Protein AF-W4KQM9-F1 (afdb_monomer_lite)

Foldseek 3Di:
DDDDDDDDDDDDDDDPDDPPPPPPDDPVVVVDDDDPDDPDDDDDDDPDDPDPPPPPPDDDPDPPQFDDPPDPLADEDAPPQCDDVPSVVPPVGDALVVLVVRLRYAYQLVCQDPPDPPDRDADDPRNADDDPPALDPVVVCVVVDPPDDPPPPFDWRAARRGNDIAGHPCRRVVNQVCCCPPSVHDHDPPD

Structure (mmCIF, N/CA/C/O backbone):
data_AF-W4KQM9-F1
#
_entry.id   AF-W4KQM9-F1
#
loop_
_atom_site.group_PDB
_atom_site.id
_atom_site.type_symbol
_atom_site.label_atom_id
_atom_site.label_alt_id
_atom_site.label_comp_id
_atom_site.label_asym_id
_atom_site.label_entity_id
_atom_site.label_seq_id
_atom_site.pdbx_PDB_ins_code
_atom_site.Cartn_x
_atom_site.Cartn_y
_atom_site.Cartn_z
_atom_site.occupancy
_atom_site.B_iso_or_equiv
_atom_site.auth_seq_id
_atom_site.auth_comp_id
_atom_site.auth_asym_id
_atom_site.auth_atom_id
_atom_site.pdbx_PDB_model_num
ATOM 1 N N . MET A 1 1 ? 57.939 30.232 37.631 1.00 42.72 1 MET A N 1
ATOM 2 C CA . MET A 1 1 ? 57.712 28.802 37.341 1.00 42.72 1 MET A CA 1
ATOM 3 C C . MET A 1 1 ? 56.212 28.656 37.072 1.00 42.72 1 MET A C 1
ATOM 5 O O . MET A 1 1 ? 55.469 28.521 38.027 1.00 42.72 1 MET A O 1
ATOM 9 N N . SER A 1 2 ? 55.663 29.023 35.902 1.00 37.88 2 SER A N 1
ATOM 10 C CA . SER A 1 2 ? 55.853 28.431 34.550 1.00 37.88 2 SER A CA 1
ATOM 11 C C . SER A 1 2 ? 55.381 26.962 34.560 1.00 37.88 2 SER A C 1
ATOM 13 O O . SER A 1 2 ? 55.954 26.208 35.331 1.00 37.88 2 SER A O 1
ATOM 15 N N . GLU A 1 3 ? 54.395 26.427 33.829 1.00 39.53 3 GLU A N 1
ATOM 16 C CA . GLU A 1 3 ? 53.511 26.828 32.720 1.00 39.53 3 GLU A CA 1
ATOM 17 C C . GLU A 1 3 ? 52.296 25.861 32.690 1.00 39.53 3 GLU A C 1
ATOM 19 O O . GLU A 1 3 ? 52.436 24.681 33.011 1.00 39.53 3 GLU A O 1
ATOM 24 N N . LEU A 1 4 ? 51.129 26.331 32.234 1.00 43.00 4 LEU A N 1
ATOM 25 C CA . LEU A 1 4 ? 49.981 25.507 31.825 1.00 43.00 4 LEU A CA 1
ATOM 26 C C . LEU A 1 4 ? 50.102 25.196 30.323 1.00 43.00 4 LEU A C 1
ATOM 28 O O . LEU A 1 4 ? 50.035 26.104 29.498 1.00 43.00 4 LEU A O 1
ATOM 32 N N . LYS A 1 5 ? 50.253 23.919 29.952 1.00 41.69 5 LYS A N 1
ATOM 33 C CA . LYS A 1 5 ? 50.230 23.459 28.553 1.00 41.69 5 LYS A CA 1
ATOM 34 C C . LYS A 1 5 ? 48.810 23.055 28.155 1.00 41.69 5 LYS A C 1
ATOM 36 O O . LYS A 1 5 ? 48.353 21.977 28.519 1.00 41.69 5 LYS A O 1
ATOM 41 N N . SER A 1 6 ? 48.145 23.888 27.357 1.00 41.38 6 SER A N 1
ATOM 42 C CA . SER A 1 6 ? 46.973 23.494 26.566 1.00 41.38 6 SER A CA 1
ATOM 43 C C . SER A 1 6 ? 47.291 23.740 25.096 1.00 41.38 6 SER A C 1
ATOM 45 O O . SER A 1 6 ? 47.375 24.882 24.649 1.00 41.38 6 SER A O 1
ATOM 47 N N . ASN A 1 7 ? 47.556 22.661 24.361 1.00 37.94 7 ASN A N 1
ATOM 48 C CA . ASN A 1 7 ? 47.950 22.705 22.958 1.00 37.94 7 ASN A CA 1
ATOM 49 C C . ASN A 1 7 ? 46.738 22.327 22.094 1.00 37.94 7 ASN A C 1
ATOM 51 O O . ASN A 1 7 ? 46.453 21.149 21.889 1.00 37.94 7 ASN A O 1
ATOM 55 N N . SER A 1 8 ? 45.990 23.328 21.624 1.00 40.81 8 SER A N 1
ATOM 56 C CA . SER A 1 8 ? 44.900 23.140 20.656 1.00 40.81 8 SER A CA 1
ATOM 57 C C . SER A 1 8 ? 45.441 23.301 19.234 1.00 40.81 8 SER A C 1
ATOM 59 O O . SER A 1 8 ? 45.533 24.412 18.717 1.00 40.81 8 SER A O 1
ATOM 61 N N . HIS A 1 9 ? 45.799 22.189 18.591 1.00 40.78 9 HIS A N 1
ATOM 62 C CA . HIS A 1 9 ? 46.101 22.149 17.158 1.00 40.78 9 HIS A CA 1
ATOM 63 C C . HIS A 1 9 ? 44.799 22.022 16.351 1.00 40.78 9 HIS A C 1
ATOM 65 O O . HIS A 1 9 ? 44.236 20.937 16.237 1.00 40.78 9 HIS A O 1
ATOM 71 N N . TYR A 1 10 ? 44.344 23.117 15.742 1.00 50.12 10 TYR A N 1
ATOM 72 C CA . TYR A 1 10 ? 43.412 23.067 14.611 1.00 50.12 10 TYR A CA 1
ATOM 73 C C . TYR A 1 10 ? 44.213 23.047 13.300 1.00 50.12 10 TYR A C 1
ATOM 75 O O . TYR A 1 10 ? 44.937 24.011 13.038 1.00 50.12 10 TYR A O 1
ATOM 83 N N . PRO A 1 11 ? 44.092 22.022 12.436 1.00 43.97 11 PRO A N 1
ATOM 84 C CA . PRO A 1 11 ? 44.690 22.089 11.113 1.00 43.97 11 PRO A CA 1
ATOM 85 C C . PRO A 1 11 ? 43.770 22.802 10.107 1.00 43.97 11 PRO A C 1
ATOM 87 O O . PRO A 1 11 ? 42.691 22.337 9.753 1.00 43.97 11 PRO A O 1
ATOM 90 N N . SER A 1 12 ? 44.292 23.933 9.633 1.00 44.47 12 SER A N 1
ATOM 91 C CA . SER A 1 12 ? 44.330 24.407 8.243 1.00 44.47 12 SER A CA 1
ATOM 92 C C . SER A 1 12 ? 43.024 24.681 7.483 1.00 44.47 12 SER A C 1
ATOM 94 O O . SER A 1 12 ? 42.363 23.807 6.925 1.00 44.47 12 SER A O 1
ATOM 96 N N . LYS A 1 13 ? 42.779 25.986 7.308 1.00 50.62 13 LYS A N 1
ATOM 97 C CA . LYS A 1 13 ? 41.974 26.586 6.235 1.00 50.62 13 LYS A CA 1
ATOM 98 C C . LYS A 1 13 ? 42.380 25.986 4.878 1.00 50.62 13 LYS A C 1
ATOM 100 O O . LYS A 1 13 ? 43.544 26.076 4.487 1.00 50.62 13 LYS A O 1
ATOM 105 N N . ARG A 1 14 ? 41.422 25.404 4.144 1.00 53.53 14 ARG A N 1
ATOM 106 C CA . ARG A 1 14 ? 41.613 24.998 2.741 1.00 53.53 14 ARG A CA 1
ATOM 107 C C . ARG A 1 14 ? 41.948 26.228 1.906 1.00 53.53 14 ARG A C 1
ATOM 109 O O . ARG A 1 14 ? 41.119 27.118 1.734 1.00 53.53 14 ARG A O 1
ATOM 116 N N . ARG A 1 15 ? 43.168 26.249 1.381 1.00 55.44 15 ARG A N 1
ATOM 117 C CA . ARG A 1 15 ? 43.605 27.156 0.325 1.00 55.44 15 ARG A CA 1
ATOM 118 C C . ARG A 1 15 ? 42.832 26.777 -0.941 1.00 55.44 15 ARG A C 1
ATOM 120 O O . ARG A 1 15 ? 42.965 25.657 -1.424 1.00 55.44 15 ARG A O 1
ATOM 127 N N . VAL A 1 16 ? 41.984 27.675 -1.432 1.00 52.47 16 VAL A N 1
ATOM 128 C CA . VAL A 1 16 ? 41.350 27.530 -2.746 1.00 52.47 16 VAL A CA 1
ATOM 129 C C . VAL A 1 16 ? 42.450 27.768 -3.777 1.00 52.47 16 VAL A C 1
ATOM 131 O O . VAL A 1 16 ? 42.879 28.903 -3.969 1.00 52.47 16 VAL A O 1
ATOM 134 N N . SER A 1 17 ? 42.972 26.696 -4.373 1.00 51.50 17 SER A N 1
ATOM 135 C CA . SER A 1 17 ? 43.829 26.805 -5.554 1.00 51.50 17 SER A CA 1
ATOM 136 C C . SER A 1 17 ? 43.006 27.409 -6.687 1.00 51.50 17 SER A C 1
ATOM 138 O O . SER A 1 17 ? 41.896 26.948 -6.959 1.00 51.50 17 SER A O 1
ATOM 140 N N . SER A 1 18 ? 43.524 28.463 -7.321 1.00 58.25 18 SER A N 1
ATOM 141 C CA . SER A 1 18 ? 42.896 29.023 -8.513 1.00 58.25 18 SER A CA 1
ATOM 142 C C . SER A 1 18 ? 42.948 27.982 -9.646 1.00 58.25 18 SER A C 1
ATOM 144 O O . SER A 1 18 ? 43.912 27.221 -9.743 1.00 58.25 18 SER A O 1
ATOM 146 N N . PRO A 1 19 ? 41.923 27.913 -10.510 1.00 55.62 19 PRO A N 1
ATOM 147 C CA . PRO A 1 19 ? 41.819 26.898 -11.563 1.00 55.62 19 PRO A CA 1
ATOM 148 C C . PRO A 1 19 ? 42.804 27.097 -12.731 1.00 55.62 19 PRO A C 1
ATOM 150 O O . PRO A 1 19 ? 42.700 26.399 -13.733 1.00 55.62 19 PRO A O 1
ATOM 153 N N . ALA A 1 20 ? 43.743 28.042 -12.634 1.00 56.22 20 ALA A N 1
ATOM 154 C CA . ALA A 1 20 ? 44.626 28.413 -13.738 1.00 56.22 20 ALA A CA 1
ATOM 155 C C . ALA A 1 20 ? 45.800 27.439 -13.967 1.00 56.22 20 ALA A C 1
ATOM 157 O O . ALA A 1 20 ? 46.446 27.532 -15.003 1.00 56.22 20 ALA A O 1
ATOM 158 N N . ASP A 1 21 ? 46.062 26.507 -13.042 1.00 53.84 21 ASP A N 1
ATOM 159 C CA . ASP A 1 21 ? 47.303 25.707 -13.037 1.00 53.84 21 ASP A CA 1
ATOM 160 C C . ASP A 1 21 ? 47.119 24.206 -13.339 1.00 53.84 21 ASP A C 1
ATOM 162 O O . ASP A 1 21 ? 48.054 23.414 -13.244 1.00 53.84 21 ASP A O 1
ATOM 166 N N . LEU A 1 22 ? 45.914 23.776 -13.728 1.00 60.53 22 LEU A N 1
ATOM 167 C CA . LEU A 1 22 ? 45.667 22.399 -14.163 1.00 60.53 22 LEU A CA 1
ATOM 168 C C . LEU A 1 22 ? 45.559 22.352 -15.688 1.00 60.53 22 LEU A C 1
ATOM 170 O O . LEU A 1 22 ? 44.463 22.343 -16.242 1.00 60.53 22 LEU A O 1
ATOM 174 N N . GLN A 1 23 ? 46.707 22.251 -16.367 1.00 58.34 23 GLN A N 1
ATOM 175 C CA . GLN A 1 23 ? 46.794 22.111 -17.833 1.00 58.34 23 GLN A CA 1
ATOM 176 C C . GLN A 1 23 ? 46.102 20.852 -18.404 1.00 58.34 23 GLN A C 1
ATOM 178 O O . GLN A 1 23 ? 46.050 20.667 -19.615 1.00 58.34 23 GLN A O 1
ATOM 183 N N . PHE A 1 24 ? 45.536 19.998 -17.548 1.00 62.53 24 PHE A N 1
ATOM 184 C CA . PHE A 1 24 ? 44.746 18.827 -17.933 1.00 62.53 24 PHE A CA 1
ATOM 185 C C . PHE A 1 24 ? 43.253 19.114 -18.123 1.00 62.53 24 PHE A C 1
ATOM 187 O O . PHE A 1 24 ? 42.542 18.273 -18.670 1.00 62.53 24 PHE A O 1
ATOM 194 N N . PHE A 1 25 ? 42.754 20.269 -17.675 1.00 64.19 25 PHE A N 1
ATOM 195 C CA . PHE A 1 25 ? 41.344 20.619 -17.819 1.00 64.19 25 PHE A CA 1
ATOM 196 C C . PHE A 1 25 ? 41.162 21.623 -18.947 1.00 64.19 25 PHE A C 1
ATOM 198 O O . PHE A 1 25 ? 41.450 22.808 -18.801 1.00 64.19 25 PHE A O 1
ATOM 205 N N . THR A 1 26 ? 40.639 21.152 -20.077 1.00 70.12 26 THR A N 1
ATOM 206 C CA . THR A 1 26 ? 40.153 22.035 -21.136 1.00 70.12 26 THR A CA 1
ATOM 207 C C . THR A 1 26 ? 38.933 22.799 -20.604 1.00 70.12 26 THR A C 1
ATOM 209 O O . THR A 1 26 ? 37.943 22.160 -20.232 1.00 70.12 26 THR A O 1
ATOM 212 N N . PRO A 1 27 ? 38.959 24.143 -20.532 1.00 72.00 27 PRO A N 1
ATOM 213 C CA . PRO A 1 27 ? 37.804 24.913 -20.085 1.00 72.00 27 PRO A CA 1
ATOM 214 C C . PRO A 1 27 ? 36.589 24.619 -20.968 1.00 72.00 27 PRO A C 1
ATOM 216 O O . PRO A 1 27 ? 36.717 24.538 -22.190 1.00 72.00 27 PRO A O 1
ATOM 219 N N . ALA A 1 28 ? 35.399 24.506 -20.371 1.00 69.31 28 ALA A N 1
ATOM 220 C CA . ALA A 1 28 ? 34.163 24.188 -21.097 1.00 69.31 28 ALA A CA 1
ATOM 221 C C . ALA A 1 28 ? 33.867 25.168 -22.251 1.00 69.31 28 ALA A C 1
ATOM 223 O O . ALA A 1 28 ? 33.252 24.789 -23.240 1.00 69.31 28 ALA A O 1
ATOM 224 N N . ALA A 1 29 ? 34.373 26.404 -22.171 1.00 69.06 29 ALA A N 1
ATOM 225 C CA . ALA A 1 29 ? 34.291 27.389 -23.248 1.00 69.06 29 ALA A CA 1
ATOM 226 C C . ALA A 1 29 ? 34.979 26.947 -24.558 1.00 69.06 29 ALA A C 1
ATOM 228 O O . ALA A 1 29 ? 34.623 27.444 -25.619 1.00 69.06 29 ALA A O 1
ATOM 229 N N . VAL A 1 30 ? 35.945 26.022 -24.501 1.00 71.12 30 VAL A N 1
ATOM 230 C CA . VAL A 1 30 ? 36.686 25.523 -25.673 1.00 71.12 30 VAL A CA 1
ATOM 231 C C . VAL A 1 30 ? 36.029 24.271 -26.272 1.00 71.12 30 VAL A C 1
ATOM 233 O O . VAL A 1 30 ? 36.118 24.053 -27.477 1.00 71.12 30 VAL A O 1
ATOM 236 N N . SER A 1 31 ? 35.347 23.449 -25.464 1.00 73.38 31 SER A N 1
ATOM 237 C CA . SER A 1 31 ? 34.687 22.218 -25.938 1.00 73.38 31 SER A CA 1
ATOM 238 C C . SER A 1 31 ? 33.221 22.410 -26.332 1.00 73.38 31 SER A C 1
ATOM 240 O O . SER A 1 31 ? 32.650 21.562 -27.021 1.00 73.38 31 SER A O 1
ATOM 242 N N . PHE A 1 32 ? 32.592 23.508 -25.915 1.00 72.94 32 PHE A N 1
ATOM 243 C CA . PHE A 1 32 ? 31.180 23.743 -26.178 1.00 72.94 32 PHE A CA 1
ATOM 244 C C . PHE A 1 32 ? 30.973 24.377 -27.558 1.00 72.94 32 PHE A C 1
ATOM 246 O O . PHE A 1 32 ? 30.976 25.595 -27.715 1.00 72.94 32 PHE A O 1
ATOM 253 N N . GLN A 1 33 ? 30.775 23.527 -28.567 1.00 75.81 33 GLN A N 1
ATOM 254 C CA . GLN A 1 33 ? 30.359 23.916 -29.917 1.00 75.81 33 GLN A CA 1
ATOM 255 C C . GLN A 1 33 ? 28.879 23.550 -30.123 1.00 75.81 33 GLN A C 1
ATOM 257 O O . GLN A 1 33 ? 28.578 22.498 -30.698 1.00 75.81 33 GLN A O 1
ATOM 262 N N . PRO A 1 34 ? 27.920 24.350 -29.617 1.00 77.44 34 PRO A N 1
ATOM 263 C CA . PRO A 1 34 ? 26.514 24.068 -29.849 1.00 77.44 34 PRO A CA 1
ATOM 264 C C . PRO A 1 34 ? 26.222 24.189 -31.345 1.00 77.44 34 PRO A C 1
ATOM 266 O O . PRO A 1 34 ? 26.653 25.134 -32.008 1.00 77.44 34 PRO A O 1
ATOM 269 N N . ARG A 1 35 ? 25.478 23.219 -31.887 1.00 71.69 35 ARG A N 1
ATOM 270 C CA . ARG A 1 35 ? 25.001 23.304 -33.269 1.00 71.69 35 ARG A CA 1
ATOM 271 C C . ARG A 1 35 ? 24.195 24.597 -33.448 1.00 71.69 35 ARG A C 1
ATOM 273 O O . ARG A 1 35 ? 23.399 24.915 -32.561 1.00 71.69 35 ARG A O 1
ATOM 280 N N . PRO A 1 36 ? 24.350 25.303 -34.584 1.00 69.94 36 PRO A N 1
ATOM 281 C CA . PRO A 1 36 ? 23.501 26.436 -34.913 1.00 69.94 36 PRO A CA 1
ATOM 282 C C . PRO A 1 36 ? 22.038 26.019 -34.792 1.00 69.94 36 PRO A C 1
ATOM 284 O O . PRO A 1 36 ? 21.625 25.000 -35.355 1.00 69.94 36 PRO A O 1
ATOM 287 N N . TYR A 1 37 ? 21.273 26.785 -34.019 1.00 63.94 37 TYR A N 1
ATOM 288 C CA . TYR A 1 37 ? 19.836 26.602 -33.925 1.00 63.94 37 TYR A CA 1
ATOM 289 C C . TYR A 1 37 ? 19.244 26.800 -35.320 1.00 63.94 37 TYR A C 1
ATOM 291 O O . TYR A 1 37 ? 19.318 27.893 -35.878 1.00 63.94 37 TYR A O 1
ATOM 299 N N . ASN A 1 38 ? 18.704 25.726 -35.894 1.00 65.00 38 ASN A N 1
ATOM 300 C CA . ASN A 1 38 ? 18.017 25.771 -37.173 1.00 65.00 38 ASN A CA 1
ATOM 301 C C . ASN A 1 38 ? 16.508 25.795 -36.881 1.00 65.00 38 ASN A C 1
ATOM 303 O O . ASN A 1 38 ? 15.951 24.734 -36.568 1.00 65.00 38 ASN A O 1
ATOM 307 N N . PRO A 1 39 ? 15.839 26.966 -36.894 1.00 60.22 39 PRO A N 1
ATOM 308 C CA . PRO A 1 39 ? 14.390 27.004 -36.784 1.00 60.22 39 PRO A CA 1
ATOM 309 C C . PRO A 1 39 ? 13.835 26.289 -38.013 1.00 60.22 39 PRO A C 1
ATOM 311 O O . PRO A 1 39 ? 13.938 26.779 -39.134 1.00 60.22 39 PRO A O 1
ATOM 314 N N . SER A 1 40 ? 13.316 25.079 -37.807 1.00 54.38 40 SER A N 1
ATOM 315 C CA . SER A 1 40 ? 12.770 24.271 -38.891 1.00 54.38 40 SER A CA 1
ATOM 316 C C . SER A 1 40 ? 11.573 25.000 -39.484 1.00 54.38 40 SER A C 1
ATOM 318 O O . SER A 1 40 ? 10.503 25.064 -38.880 1.00 54.38 40 SER A O 1
ATOM 320 N N . GLY A 1 41 ? 11.800 25.574 -40.664 1.00 48.00 41 GLY A N 1
ATOM 321 C CA . GLY A 1 41 ? 10.763 26.058 -41.548 1.00 48.00 41 GLY A CA 1
ATOM 322 C C . GLY A 1 41 ? 9.823 24.918 -41.920 1.00 48.00 41 GLY A C 1
ATOM 323 O O . GLY A 1 41 ? 10.232 23.797 -42.220 1.00 48.00 41 GLY A O 1
ATOM 324 N N . THR A 1 42 ? 8.544 25.245 -41.871 1.00 55.25 42 THR A N 1
ATOM 325 C CA . THR A 1 42 ? 7.411 24.569 -42.489 1.00 55.25 42 THR A CA 1
ATOM 326 C C . THR A 1 42 ? 7.763 23.995 -43.866 1.00 55.25 42 THR A C 1
ATOM 328 O O . THR A 1 42 ? 8.067 24.760 -44.775 1.00 55.25 42 THR A O 1
ATOM 331 N N . THR A 1 43 ? 7.677 22.670 -44.047 1.00 51.31 43 THR A N 1
ATOM 332 C CA . THR A 1 43 ? 7.038 22.011 -45.210 1.00 51.31 43 THR A CA 1
ATOM 333 C C . THR A 1 43 ? 7.106 20.477 -45.155 1.00 51.31 43 THR A C 1
ATOM 335 O O . THR A 1 43 ? 8.088 19.887 -44.722 1.00 51.31 43 THR A O 1
ATOM 338 N N . ALA A 1 44 ? 6.041 19.886 -45.709 1.00 49.44 44 ALA A N 1
ATOM 339 C CA . ALA A 1 44 ? 5.884 18.534 -46.249 1.00 49.44 44 ALA A CA 1
ATOM 340 C C . ALA A 1 44 ? 5.602 17.366 -45.282 1.00 49.44 44 ALA A C 1
ATOM 342 O O . ALA A 1 44 ? 6.423 16.931 -44.480 1.00 49.44 44 ALA A O 1
ATOM 343 N N . LEU A 1 45 ? 4.396 16.814 -45.463 1.00 53.38 45 LEU A N 1
ATOM 344 C CA . LEU A 1 45 ? 3.923 15.550 -44.923 1.00 53.38 45 LEU A CA 1
ATOM 345 C C . LEU A 1 45 ? 4.910 14.416 -45.243 1.00 53.38 45 LEU A C 1
ATOM 347 O O . LEU A 1 45 ? 5.020 13.985 -46.387 1.00 53.38 45 LEU A O 1
ATOM 351 N N . GLN A 1 46 ? 5.549 13.865 -44.216 1.00 50.66 46 GLN A N 1
ATOM 352 C CA . GLN A 1 46 ? 5.981 12.472 -44.227 1.00 50.66 46 GLN A CA 1
ATOM 353 C C . GLN A 1 46 ? 5.208 11.748 -43.130 1.00 50.66 46 GLN A C 1
ATOM 355 O O . GLN A 1 46 ? 5.485 11.886 -41.937 1.00 50.66 46 GLN A O 1
ATOM 360 N N . SER A 1 47 ? 4.181 11.012 -43.549 1.00 51.72 47 SER A N 1
ATOM 361 C CA . SER A 1 47 ? 3.416 10.096 -42.713 1.00 51.72 47 SER A CA 1
ATOM 362 C C . SER A 1 47 ? 4.333 8.976 -42.226 1.00 51.72 47 SER A C 1
ATOM 364 O O . SER A 1 47 ? 4.531 7.959 -42.886 1.00 51.72 47 SER A O 1
ATOM 366 N N . LYS A 1 48 ? 4.910 9.165 -41.038 1.00 55.00 48 LYS A N 1
ATOM 367 C CA . LYS A 1 48 ? 5.500 8.071 -40.266 1.00 55.00 48 LYS A CA 1
ATOM 368 C C . LYS A 1 48 ? 4.396 7.027 -40.037 1.00 55.00 48 LYS A C 1
ATOM 370 O O . LYS A 1 48 ? 3.341 7.414 -39.526 1.00 55.00 48 LYS A O 1
ATOM 375 N N . PRO A 1 49 ? 4.581 5.745 -40.406 1.00 59.03 49 PRO A N 1
ATOM 376 C CA . PRO A 1 49 ? 3.597 4.730 -40.067 1.00 59.03 49 PRO A CA 1
ATOM 377 C C . PRO A 1 49 ? 3.454 4.689 -38.539 1.00 59.03 49 PRO A C 1
ATOM 379 O O . PRO A 1 49 ? 4.468 4.796 -37.834 1.00 59.03 49 PRO A O 1
ATOM 382 N N . PRO A 1 50 ? 2.222 4.595 -38.007 1.00 66.12 50 PRO A N 1
ATOM 383 C CA . PRO A 1 50 ? 2.031 4.448 -36.574 1.00 66.12 50 PRO A CA 1
ATOM 384 C C . PRO A 1 50 ? 2.794 3.205 -36.089 1.00 66.12 50 PRO A C 1
ATOM 386 O O . PRO A 1 50 ? 2.911 2.230 -36.841 1.00 66.12 50 PRO A O 1
ATOM 389 N N . PRO A 1 51 ? 3.333 3.214 -34.855 1.00 66.50 51 PRO A N 1
ATOM 390 C CA . PRO A 1 51 ? 3.875 1.996 -34.266 1.00 66.50 51 PRO A CA 1
ATOM 391 C C . PRO A 1 51 ? 2.805 0.895 -34.328 1.00 66.50 51 PRO A C 1
ATOM 393 O O . PRO A 1 51 ? 1.616 1.221 -34.229 1.00 66.50 51 PRO A O 1
ATOM 396 N N . PRO A 1 52 ? 3.188 -0.387 -34.492 1.00 56.06 52 PRO A N 1
ATOM 397 C CA . PRO A 1 52 ? 2.222 -1.475 -34.488 1.00 56.06 52 PRO A CA 1
ATOM 398 C C . PRO A 1 52 ? 1.374 -1.350 -33.225 1.00 56.06 52 PRO A C 1
ATOM 400 O O . PRO A 1 52 ? 1.903 -1.313 -32.110 1.00 56.06 52 PRO A O 1
ATOM 403 N N . ALA A 1 53 ? 0.063 -1.198 -33.426 1.00 52.50 53 ALA A N 1
ATOM 404 C CA . ALA A 1 53 ? -0.905 -1.169 -32.351 1.00 52.50 53 ALA A CA 1
ATOM 405 C C . ALA A 1 53 ? -0.652 -2.409 -31.496 1.00 52.50 53 ALA A C 1
ATOM 407 O O . ALA A 1 53 ? -0.777 -3.535 -31.980 1.00 52.50 53 ALA A O 1
ATOM 408 N N . ARG A 1 54 ? -0.223 -2.201 -30.246 1.00 55.41 54 ARG A N 1
ATOM 409 C CA . ARG A 1 54 ? -0.167 -3.280 -29.265 1.00 55.41 54 ARG A CA 1
ATOM 410 C C . ARG A 1 54 ? -1.550 -3.903 -29.254 1.00 55.41 54 ARG A C 1
ATOM 412 O O . ARG A 1 54 ? -2.531 -3.213 -28.988 1.00 55.41 54 ARG A O 1
ATOM 419 N N . ASN A 1 55 ? -1.582 -5.167 -29.653 1.00 46.84 55 ASN A N 1
ATOM 420 C CA . ASN A 1 55 ? -2.768 -5.986 -29.755 1.00 46.84 55 ASN A CA 1
ATOM 421 C C . ASN A 1 55 ? -3.568 -5.811 -28.462 1.00 46.84 55 ASN A C 1
ATOM 423 O O . ASN A 1 55 ? -3.090 -6.142 -27.376 1.00 46.84 55 ASN A O 1
ATOM 427 N N . ASN A 1 56 ? -4.720 -5.157 -28.581 1.00 51.00 56 ASN A N 1
ATOM 428 C CA . ASN A 1 56 ? -5.579 -4.814 -27.465 1.00 51.00 56 ASN A CA 1
ATOM 429 C C . ASN A 1 56 ? -6.346 -6.091 -27.121 1.00 51.00 56 ASN A C 1
ATOM 431 O O . ASN A 1 56 ? -7.458 -6.317 -27.599 1.00 51.00 56 ASN A O 1
ATOM 435 N N . SER A 1 57 ? -5.678 -6.983 -26.393 1.00 47.53 57 SER A N 1
ATOM 436 C CA . SER A 1 57 ? -6.237 -8.244 -25.934 1.00 47.53 57 SER A CA 1
ATOM 437 C C . SER A 1 57 ? -7.453 -7.952 -25.060 1.00 47.53 57 SER A C 1
ATOM 439 O O . SER A 1 57 ? -7.306 -7.564 -23.910 1.00 47.53 57 SER A O 1
ATOM 441 N N . LEU A 1 58 ? -8.633 -8.139 -25.651 1.00 48.72 58 LEU A N 1
ATOM 442 C CA . LEU A 1 58 ? -9.924 -8.388 -25.015 1.00 48.72 58 LEU A CA 1
ATOM 443 C C . LEU A 1 58 ? -10.371 -7.351 -23.971 1.00 48.72 58 LEU A C 1
ATOM 445 O O . LEU A 1 58 ? -9.928 -7.294 -22.829 1.00 48.72 58 LEU A O 1
ATOM 449 N N . ILE A 1 59 ? -11.348 -6.568 -24.421 1.00 46.50 59 ILE A N 1
ATOM 450 C CA . ILE A 1 59 ? -12.146 -5.564 -23.722 1.00 46.50 59 ILE A CA 1
ATOM 451 C C . ILE A 1 59 ? -12.877 -6.214 -22.534 1.00 46.50 59 ILE A C 1
ATOM 453 O O . ILE A 1 59 ? -14.065 -6.511 -22.594 1.00 46.50 59 ILE A O 1
ATOM 457 N N . HIS A 1 60 ? -12.168 -6.425 -21.434 1.00 51.25 60 HIS A N 1
ATOM 458 C CA . HIS A 1 60 ? -12.760 -6.313 -20.111 1.00 51.25 60 HIS A CA 1
ATOM 459 C C . HIS A 1 60 ? -12.365 -4.934 -19.580 1.00 51.25 60 HIS A C 1
ATOM 461 O O . HIS A 1 60 ? -11.179 -4.593 -19.640 1.00 51.25 60 HIS A O 1
ATOM 467 N N . PRO A 1 61 ? -13.314 -4.099 -19.111 1.00 55.66 61 PRO A N 1
ATOM 468 C CA . PRO A 1 61 ? -12.942 -2.882 -18.411 1.00 55.66 61 PRO A CA 1
ATOM 469 C C . PRO A 1 61 ? -12.058 -3.301 -17.237 1.00 55.66 61 PRO A C 1
ATOM 471 O O . PRO A 1 61 ? -12.506 -4.028 -16.352 1.00 55.66 61 PRO A O 1
ATOM 474 N N . LEU A 1 62 ? -10.780 -2.911 -17.282 1.00 61.38 62 LEU A N 1
ATOM 475 C CA . LEU A 1 62 ? -9.864 -3.154 -16.177 1.00 61.38 62 LEU A CA 1
ATOM 476 C C . LEU A 1 62 ? -10.541 -2.632 -14.907 1.00 61.38 62 LEU A C 1
ATOM 478 O O . LEU A 1 62 ? -11.039 -1.497 -14.930 1.00 61.38 62 LEU A O 1
ATOM 482 N N . PRO A 1 63 ? -10.601 -3.437 -13.831 1.00 65.56 63 PRO A N 1
ATOM 483 C CA . PRO A 1 63 ? -11.242 -3.005 -12.605 1.00 65.56 63 PRO A CA 1
ATOM 484 C C . PRO A 1 63 ? -10.620 -1.675 -12.160 1.00 65.56 63 PRO A C 1
ATOM 486 O O . PRO A 1 63 ? -9.406 -1.484 -12.329 1.00 65.56 63 PRO A O 1
ATOM 489 N N . PRO A 1 64 ? -11.426 -0.742 -11.623 1.00 77.62 64 PRO A N 1
ATOM 490 C CA . PRO A 1 64 ? -10.936 0.549 -11.166 1.00 77.62 64 PRO A CA 1
ATOM 491 C C . PRO A 1 64 ? -9.682 0.385 -10.306 1.00 77.62 64 PRO A C 1
ATOM 493 O O . PRO A 1 64 ? -9.609 -0.500 -9.454 1.00 77.62 64 PRO A O 1
ATOM 496 N N . MET A 1 65 ? -8.665 1.217 -10.545 1.00 86.25 65 MET A N 1
ATOM 497 C CA . MET A 1 65 ? -7.382 1.084 -9.843 1.00 86.25 65 MET A CA 1
ATOM 498 C C . MET A 1 65 ? -7.534 1.197 -8.326 1.00 86.25 65 MET A C 1
ATOM 500 O O . MET A 1 65 ? -6.783 0.553 -7.597 1.00 86.25 65 MET A O 1
ATOM 504 N N . ASP A 1 66 ? -8.502 1.990 -7.876 1.00 87.31 66 ASP A N 1
ATOM 505 C CA . ASP A 1 66 ? -8.858 2.148 -6.475 1.00 87.31 66 ASP A CA 1
ATOM 506 C C . ASP A 1 66 ? -10.072 1.251 -6.181 1.00 87.31 66 ASP A C 1
ATOM 508 O O . ASP A 1 66 ? -11.128 1.460 -6.785 1.00 87.31 66 ASP A O 1
ATOM 512 N N . PRO A 1 67 ? -9.929 0.228 -5.323 1.00 89.44 67 PRO A N 1
ATOM 513 C CA . PRO A 1 67 ? -11.025 -0.664 -4.984 1.00 89.44 67 PRO A CA 1
ATOM 514 C C . PRO A 1 67 ? -12.104 0.081 -4.201 1.00 89.44 67 PRO A C 1
ATOM 516 O O . PRO A 1 67 ? -11.809 0.897 -3.325 1.00 89.44 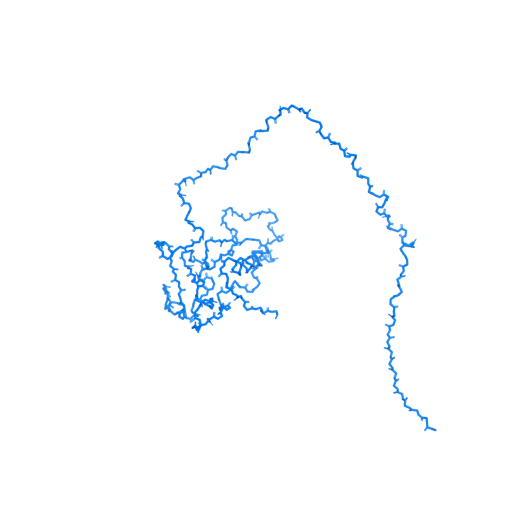67 PRO A O 1
ATOM 519 N N . SER A 1 68 ? -13.363 -0.213 -4.508 1.00 86.50 68 SER A N 1
ATOM 520 C CA . SER A 1 68 ? -14.506 0.249 -3.724 1.00 86.50 68 SER A CA 1
ATOM 521 C C . SER A 1 68 ? -14.952 -0.843 -2.751 1.00 86.50 68 SER A C 1
ATOM 523 O O . SER A 1 68 ? -14.921 -2.010 -3.128 1.00 86.50 68 SER A O 1
ATOM 525 N N . PRO A 1 69 ? -15.488 -0.514 -1.562 1.00 82.38 69 PRO A N 1
ATOM 526 C CA . PRO A 1 69 ? -16.169 -1.495 -0.707 1.00 82.38 69 PRO A CA 1
ATOM 527 C C . PRO A 1 69 ? -17.371 -2.185 -1.375 1.00 82.38 69 PRO A C 1
ATOM 529 O O . PRO A 1 69 ? -17.895 -3.162 -0.856 1.00 82.38 69 PRO A O 1
ATOM 532 N N . ARG A 1 70 ? -17.850 -1.649 -2.507 1.00 85.81 70 ARG A N 1
ATOM 533 C CA . ARG A 1 70 ? -18.899 -2.256 -3.337 1.00 85.81 70 ARG A CA 1
ATOM 534 C C . ARG A 1 70 ? -18.352 -3.209 -4.403 1.00 85.81 70 ARG A C 1
ATOM 536 O O . ARG A 1 70 ? -19.153 -3.836 -5.092 1.00 85.81 70 ARG A O 1
ATOM 543 N N . ASP A 1 71 ? -17.032 -3.284 -4.574 1.00 86.00 71 ASP A N 1
ATOM 544 C CA . ASP A 1 71 ? -16.410 -4.205 -5.519 1.00 86.00 71 ASP A CA 1
ATOM 545 C C . ASP A 1 71 ? -16.523 -5.632 -4.957 1.00 86.00 71 ASP A C 1
ATOM 547 O O . ASP A 1 71 ? -16.010 -5.889 -3.868 1.00 86.00 71 ASP A O 1
ATOM 551 N N . PRO A 1 72 ? -17.143 -6.580 -5.681 1.00 85.81 72 PRO A N 1
ATOM 552 C CA . PRO A 1 72 ? -17.279 -7.959 -5.206 1.00 85.81 72 PRO A CA 1
ATOM 553 C C . PRO A 1 72 ? -15.931 -8.693 -5.121 1.00 85.81 72 PRO A C 1
ATOM 555 O O . PRO A 1 72 ? -15.784 -9.611 -4.322 1.00 85.81 72 PRO A O 1
ATOM 558 N N . ASP A 1 73 ? -14.944 -8.256 -5.907 1.00 87.44 73 ASP A N 1
ATOM 559 C CA . ASP A 1 73 ? -13.608 -8.858 -5.997 1.00 87.44 73 ASP A CA 1
ATOM 560 C C . ASP A 1 73 ? -12.574 -8.160 -5.090 1.00 87.44 73 ASP A C 1
ATOM 562 O O . ASP A 1 73 ? -11.366 -8.296 -5.298 1.00 87.44 73 ASP A O 1
ATOM 566 N N . ALA A 1 74 ? -13.016 -7.318 -4.150 1.00 91.69 74 ALA A N 1
ATOM 567 C CA . ALA A 1 74 ? -12.138 -6.630 -3.208 1.00 91.69 74 ALA A CA 1
ATOM 568 C C . ALA A 1 74 ? -12.489 -7.012 -1.769 1.00 91.69 74 ALA A C 1
ATOM 570 O O . ALA A 1 74 ? -13.584 -6.738 -1.283 1.00 91.69 74 ALA A O 1
ATOM 571 N N . LEU A 1 75 ? -11.523 -7.595 -1.065 1.00 93.81 75 LEU A N 1
ATOM 572 C CA . LEU A 1 75 ? -11.631 -7.923 0.348 1.00 93.81 75 LEU A CA 1
ATOM 573 C C . LEU A 1 75 ? -10.873 -6.873 1.159 1.00 93.81 75 LEU A C 1
ATOM 575 O O . LEU A 1 75 ? -9.651 -6.768 1.060 1.00 93.81 75 LEU A O 1
ATOM 579 N N . PHE A 1 76 ? -11.595 -6.098 1.968 1.00 94.12 76 PHE A N 1
ATOM 580 C CA . PHE A 1 76 ? -10.998 -5.122 2.877 1.00 94.12 76 PHE A CA 1
ATOM 581 C C . PHE A 1 76 ? -10.713 -5.761 4.236 1.00 94.12 76 PHE A C 1
ATOM 583 O O . PHE A 1 76 ? -11.608 -6.306 4.879 1.00 94.12 76 PHE A O 1
ATOM 590 N N . ILE A 1 77 ? -9.450 -5.713 4.657 1.00 93.56 77 ILE A N 1
ATOM 591 C CA . ILE A 1 77 ? -8.981 -6.250 5.933 1.00 93.56 77 ILE A CA 1
ATOM 592 C C . ILE A 1 77 ? -8.738 -5.091 6.891 1.00 93.56 77 ILE A C 1
ATOM 594 O O . ILE A 1 77 ? -7.952 -4.185 6.599 1.00 93.56 77 ILE A O 1
ATOM 598 N N . HIS A 1 78 ? -9.365 -5.180 8.059 1.00 91.38 78 HIS A N 1
ATOM 599 C CA . HIS A 1 78 ? -9.323 -4.159 9.098 1.00 91.38 78 HIS A CA 1
ATOM 600 C C . HIS A 1 78 ? -8.530 -4.632 10.334 1.00 91.38 78 HIS A C 1
ATOM 602 O O . HIS A 1 78 ? -8.355 -5.840 10.556 1.00 91.38 78 HIS A O 1
ATOM 608 N N . PRO A 1 79 ? -8.028 -3.702 11.169 1.00 87.50 79 PRO A N 1
ATOM 609 C CA . PRO A 1 79 ? -7.513 -4.016 12.497 1.00 87.50 79 PRO A CA 1
ATOM 610 C C . PRO A 1 79 ? -8.513 -4.835 13.334 1.00 87.50 79 PRO A C 1
ATOM 612 O O . PRO A 1 79 ? -9.717 -4.620 13.212 1.00 87.50 79 PRO A O 1
ATOM 615 N N . PRO A 1 80 ? -8.045 -5.737 14.221 1.00 88.12 80 PRO A N 1
ATOM 616 C CA . PRO A 1 80 ? -6.667 -5.924 14.698 1.00 88.12 80 PRO A CA 1
ATOM 617 C C . PRO A 1 80 ? -5.798 -6.852 13.826 1.00 88.12 80 PRO A C 1
ATOM 619 O O . PRO A 1 80 ? -4.733 -7.280 14.270 1.00 88.12 80 PRO A O 1
ATOM 622 N N . PHE A 1 81 ? -6.216 -7.149 12.589 1.00 87.81 81 PHE A N 1
ATOM 623 C CA . PHE A 1 81 ? -5.516 -8.053 11.664 1.00 87.81 81 PHE A CA 1
ATOM 624 C C . PHE A 1 81 ? -5.391 -9.499 12.172 1.00 87.81 81 PHE A C 1
ATOM 626 O O . PHE A 1 81 ? -4.427 -10.195 11.852 1.00 87.81 81 PHE A O 1
ATOM 633 N N . THR A 1 82 ? -6.362 -9.947 12.969 1.00 84.56 82 THR A N 1
ATOM 634 C CA . THR A 1 82 ? -6.515 -11.346 13.409 1.00 84.56 82 THR A CA 1
ATOM 635 C C . THR A 1 82 ? -7.557 -12.102 12.591 1.00 84.56 82 THR A C 1
ATOM 637 O O . THR A 1 82 ? -7.580 -13.327 12.616 1.00 84.56 82 THR A O 1
ATOM 640 N N . GLU A 1 83 ? -8.411 -11.377 11.868 1.00 85.50 83 GLU A N 1
ATOM 641 C CA . GLU A 1 83 ? -9.504 -11.915 11.064 1.00 85.50 83 GLU A CA 1
ATOM 642 C C . GLU A 1 83 ? -9.232 -11.614 9.588 1.00 85.50 83 GLU A C 1
ATOM 644 O O . GLU A 1 83 ? -9.380 -10.489 9.116 1.00 85.50 83 GLU A O 1
ATOM 649 N N . PHE A 1 84 ? -8.757 -12.626 8.871 1.00 89.81 84 PHE A N 1
ATOM 650 C CA . PHE A 1 84 ? -8.555 -12.630 7.424 1.00 89.81 84 PHE A CA 1
A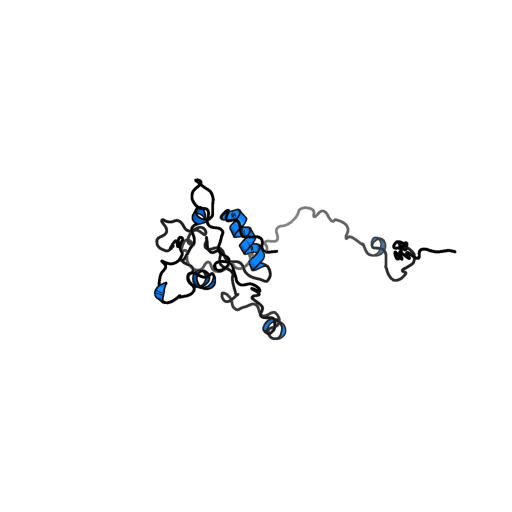TOM 651 C C . PHE A 1 84 ? -8.615 -14.087 6.932 1.00 89.81 84 PHE A C 1
ATOM 653 O O . PHE A 1 84 ? -8.514 -15.004 7.762 1.00 89.81 84 PHE A O 1
ATOM 660 N N . PRO A 1 85 ? -8.812 -14.346 5.626 1.00 90.38 85 PRO A N 1
ATOM 661 C CA . PRO A 1 85 ? -8.871 -15.718 5.131 1.00 90.38 85 PRO A CA 1
ATOM 662 C C . PRO A 1 85 ? -7.598 -16.483 5.511 1.00 90.38 85 PRO A C 1
ATOM 664 O O . PRO A 1 85 ? -6.493 -15.954 5.420 1.00 90.38 85 PRO A O 1
ATOM 667 N N . ASP A 1 86 ? -7.766 -17.704 6.014 1.00 89.12 86 ASP A N 1
ATOM 668 C CA . ASP A 1 86 ? -6.674 -18.560 6.493 1.00 89.12 86 ASP A CA 1
ATOM 669 C C . ASP A 1 86 ? -5.817 -17.976 7.634 1.00 89.12 86 ASP A C 1
ATOM 671 O O . ASP A 1 86 ? -4.700 -18.436 7.869 1.00 89.12 86 ASP A O 1
ATOM 675 N N . ALA A 1 87 ? -6.339 -17.027 8.425 1.00 89.00 87 ALA A N 1
ATOM 676 C CA . ALA A 1 87 ? -5.605 -16.440 9.557 1.00 89.00 87 ALA A CA 1
ATOM 677 C C . ALA A 1 87 ? -5.031 -17.481 10.540 1.00 89.00 87 ALA A C 1
ATOM 679 O O . ALA A 1 87 ? -3.929 -17.310 11.058 1.00 89.00 87 ALA A O 1
ATOM 680 N N . HIS A 1 88 ? -5.730 -18.602 10.743 1.00 89.56 88 HIS A N 1
ATOM 681 C CA . HIS A 1 88 ? -5.280 -19.717 11.584 1.00 89.56 88 HIS A CA 1
ATOM 682 C C . HIS A 1 88 ? -3.981 -20.388 11.091 1.00 89.56 88 HIS A C 1
ATOM 684 O O . HIS A 1 88 ? -3.238 -20.943 11.900 1.00 89.56 88 HIS A O 1
ATOM 690 N N . MET A 1 89 ? -3.677 -20.308 9.792 1.00 89.56 89 MET A N 1
ATOM 691 C CA . MET A 1 89 ? -2.441 -20.830 9.191 1.00 89.56 89 MET A CA 1
ATOM 692 C C . MET A 1 89 ? -1.265 -19.853 9.326 1.00 89.56 89 MET A C 1
ATOM 694 O O . MET A 1 89 ? -0.111 -20.218 9.092 1.00 89.56 89 MET A O 1
ATOM 698 N N . HIS A 1 90 ? -1.534 -18.608 9.722 1.00 86.69 90 HIS A N 1
ATOM 699 C CA . HIS A 1 90 ? -0.567 -17.519 9.757 1.00 86.69 90 HIS A CA 1
ATOM 700 C C . HIS A 1 90 ? -0.369 -17.007 11.186 1.00 86.69 90 HIS A C 1
ATOM 702 O O . HIS A 1 90 ? -0.845 -15.941 11.565 1.00 86.69 90 HIS A O 1
ATOM 708 N N . THR A 1 91 ? 0.417 -17.740 11.978 1.00 83.94 91 THR A N 1
ATOM 709 C CA . THR A 1 91 ? 0.708 -17.412 13.391 1.00 83.94 91 THR A CA 1
ATOM 710 C C . THR A 1 91 ? 1.405 -16.061 13.601 1.00 83.94 91 THR A C 1
ATOM 712 O O . THR A 1 91 ? 1.355 -15.510 14.696 1.00 83.94 91 THR A O 1
ATOM 715 N N . GLN A 1 92 ? 2.043 -15.512 12.562 1.00 84.19 92 GLN A N 1
ATOM 716 C CA . GLN A 1 92 ? 2.665 -14.180 12.576 1.00 84.19 92 GLN A CA 1
ATOM 717 C C . GLN A 1 92 ? 1.668 -13.043 12.287 1.00 84.19 92 GLN A C 1
ATOM 719 O O . GLN A 1 92 ? 2.046 -11.875 12.360 1.00 84.19 92 GLN A O 1
ATOM 724 N N . GLY A 1 93 ? 0.414 -13.370 11.958 1.00 88.81 93 GLY A N 1
ATOM 725 C CA . GLY A 1 93 ? -0.610 -12.419 11.541 1.00 88.81 93 GLY A CA 1
ATOM 726 C C . GLY A 1 93 ? -0.458 -11.958 10.090 1.00 88.81 93 GLY A C 1
ATOM 727 O O . GLY A 1 93 ? 0.260 -12.555 9.280 1.00 88.81 93 GLY A O 1
ATOM 728 N N . LEU A 1 94 ? -1.163 -10.879 9.753 1.00 92.31 94 LEU A N 1
ATOM 729 C CA . LEU A 1 94 ? -1.135 -10.294 8.416 1.00 92.31 94 LEU A CA 1
ATOM 730 C C . LEU A 1 94 ? 0.228 -9.646 8.126 1.00 92.31 94 LEU A C 1
ATOM 732 O O . LEU A 1 94 ? 0.700 -8.775 8.860 1.00 92.31 94 LEU A O 1
ATOM 736 N N . THR A 1 95 ? 0.843 -10.029 7.006 1.00 92.56 95 THR A N 1
ATOM 737 C CA . THR A 1 95 ? 2.126 -9.481 6.542 1.00 92.56 95 THR A CA 1
ATOM 738 C C . THR A 1 95 ? 2.002 -8.896 5.141 1.00 92.56 95 THR A C 1
ATOM 740 O O . THR A 1 95 ? 1.110 -9.259 4.371 1.00 92.56 95 THR A O 1
ATOM 743 N N . TYR A 1 96 ? 2.941 -8.023 4.763 1.00 92.50 96 TYR A N 1
ATOM 744 C CA . TYR A 1 96 ? 2.991 -7.479 3.404 1.00 92.50 96 TYR A CA 1
ATOM 745 C C . TYR A 1 96 ? 3.060 -8.574 2.330 1.00 92.50 96 TYR A C 1
ATOM 747 O O . TYR A 1 96 ? 2.445 -8.434 1.281 1.00 92.50 96 TYR A O 1
ATOM 755 N N . ALA A 1 97 ? 3.795 -9.664 2.579 1.00 90.25 97 ALA A N 1
ATOM 756 C CA . ALA A 1 97 ? 3.936 -10.753 1.614 1.00 90.25 97 ALA A CA 1
ATOM 757 C C . ALA A 1 97 ? 2.590 -11.430 1.312 1.00 90.25 97 ALA A C 1
ATOM 759 O O . ALA A 1 97 ? 2.309 -11.715 0.152 1.00 90.25 97 ALA A O 1
ATOM 760 N N . LEU A 1 98 ? 1.738 -11.605 2.328 1.00 91.88 98 LEU A N 1
ATOM 761 C CA . LEU A 1 98 ? 0.388 -12.147 2.153 1.00 91.88 98 LEU A CA 1
ATOM 762 C C . LEU A 1 98 ? -0.505 -11.195 1.355 1.00 91.88 98 LEU A C 1
ATOM 764 O O . LEU A 1 98 ? -1.161 -11.623 0.412 1.00 91.88 98 LEU A O 1
ATOM 768 N N . LEU A 1 99 ? -0.470 -9.895 1.664 1.00 92.62 99 LEU A N 1
ATOM 769 C CA . LEU A 1 99 ? -1.197 -8.882 0.886 1.00 92.62 99 LEU A CA 1
ATOM 770 C C . LEU A 1 99 ? -0.674 -8.755 -0.552 1.00 92.62 99 LEU A C 1
ATOM 772 O O . LEU A 1 99 ? -1.411 -8.374 -1.455 1.00 92.62 99 LEU A O 1
ATOM 776 N N . ALA A 1 100 ? 0.610 -9.010 -0.790 1.00 90.50 100 ALA A N 1
ATOM 777 C CA . ALA A 1 100 ? 1.178 -8.982 -2.132 1.00 90.50 100 ALA A CA 1
ATOM 778 C C . ALA A 1 100 ? 0.797 -10.230 -2.944 1.00 90.50 100 ALA A C 1
ATOM 780 O O . ALA A 1 100 ? 0.603 -10.109 -4.152 1.00 90.50 100 ALA A O 1
ATOM 781 N N . ALA A 1 101 ? 0.681 -11.391 -2.291 1.00 89.44 101 ALA A N 1
ATOM 782 C CA . ALA A 1 101 ? 0.262 -12.647 -2.911 1.00 89.44 101 ALA A CA 1
ATOM 783 C C . ALA A 1 101 ? -1.242 -12.675 -3.236 1.00 89.44 101 ALA A C 1
ATOM 785 O O . ALA A 1 101 ? -1.625 -13.228 -4.262 1.00 89.44 101 ALA A O 1
ATOM 786 N N . ASN A 1 102 ? -2.072 -12.035 -2.408 1.00 92.19 102 ASN A N 1
ATOM 787 C CA . ASN A 1 102 ? -3.520 -11.939 -2.602 1.00 92.19 102 ASN A CA 1
ATOM 788 C C . ASN A 1 102 ? -3.887 -10.550 -3.145 1.00 92.19 102 ASN A C 1
ATOM 790 O O . ASN A 1 102 ? -4.023 -9.571 -2.406 1.00 92.19 102 ASN A O 1
ATOM 794 N N . SER A 1 103 ? -3.969 -10.429 -4.472 1.00 90.12 103 SER A N 1
ATOM 795 C CA . SER A 1 103 ? -4.132 -9.133 -5.153 1.00 90.12 103 SER A CA 1
ATOM 796 C C . SER A 1 103 ? -5.491 -8.456 -4.937 1.00 90.12 103 SER A C 1
ATOM 798 O O . SER A 1 103 ? -5.629 -7.255 -5.195 1.00 90.12 103 SER A O 1
ATOM 800 N N . ASP A 1 104 ? -6.458 -9.229 -4.468 1.00 93.00 104 ASP A N 1
ATOM 801 C CA . ASP A 1 104 ? -7.822 -8.884 -4.081 1.00 93.00 104 ASP A CA 1
ATOM 802 C C . ASP A 1 104 ? -7.925 -8.403 -2.624 1.00 93.00 104 ASP A C 1
ATOM 804 O O . ASP A 1 104 ? -8.953 -7.850 -2.243 1.00 93.00 104 ASP A O 1
ATOM 808 N N . TRP A 1 105 ? -6.868 -8.546 -1.813 1.00 94.56 105 TRP A N 1
ATOM 809 C CA . TRP A 1 105 ? -6.871 -8.098 -0.417 1.00 94.56 105 TRP A CA 1
ATOM 810 C C . TRP A 1 105 ? -6.331 -6.679 -0.283 1.00 94.56 105 TRP A C 1
ATOM 812 O O . TRP A 1 105 ? -5.196 -6.371 -0.682 1.00 94.56 105 TRP A O 1
ATOM 822 N N . PHE A 1 106 ? -7.126 -5.810 0.320 1.00 95.25 106 PHE A N 1
ATOM 823 C CA . PHE A 1 106 ? -6.819 -4.402 0.510 1.00 95.25 106 PHE A CA 1
ATOM 824 C C . PHE A 1 106 ? -6.962 -4.010 1.975 1.00 95.25 106 PHE A C 1
ATOM 826 O O . PHE A 1 106 ? -7.717 -4.606 2.733 1.00 95.25 106 PHE A O 1
ATOM 833 N N . LEU A 1 107 ? -6.217 -2.991 2.374 1.00 94.38 107 LEU A N 1
ATOM 834 C CA . LEU A 1 107 ? -6.399 -2.302 3.643 1.00 94.38 107 LEU A CA 1
ATOM 835 C C . LEU A 1 107 ? -7.283 -1.076 3.415 1.00 94.38 107 LEU A C 1
ATOM 837 O O . LEU A 1 107 ? -7.225 -0.471 2.339 1.00 94.38 107 LEU A O 1
ATOM 841 N N . ASP A 1 108 ? -8.048 -0.673 4.424 1.00 92.00 108 ASP A N 1
ATOM 842 C CA . ASP A 1 108 ? -8.784 0.589 4.379 1.00 92.00 108 ASP A CA 1
ATOM 843 C C . ASP A 1 108 ? -7.876 1.745 4.842 1.00 92.00 108 ASP A C 1
ATOM 845 O O . ASP A 1 108 ? -7.339 1.709 5.953 1.00 92.00 108 ASP A O 1
ATOM 849 N N . PRO A 1 109 ? -7.658 2.793 4.020 1.00 91.38 109 PRO A N 1
ATOM 850 C CA . PRO A 1 109 ? -6.914 3.974 4.447 1.00 91.38 109 PRO A CA 1
ATOM 851 C C . PRO A 1 109 ? -7.493 4.644 5.698 1.00 91.38 109 PRO A C 1
ATOM 853 O O . PRO A 1 109 ? -6.731 5.210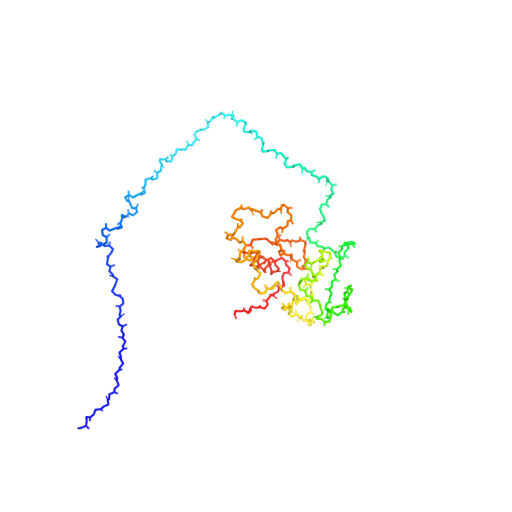 6.483 1.00 91.38 109 PRO A O 1
ATOM 856 N N . ASN A 1 110 ? -8.814 4.580 5.898 1.00 89.62 110 ASN A N 1
ATOM 857 C CA . ASN A 1 110 ? -9.490 5.227 7.021 1.00 89.62 110 ASN A CA 1
ATOM 858 C C . ASN A 1 110 ? -9.053 4.662 8.379 1.00 89.62 110 ASN A C 1
ATOM 860 O O . ASN A 1 110 ? -9.061 5.404 9.357 1.00 89.62 110 ASN A O 1
ATOM 864 N N . ASP A 1 111 ? -8.577 3.415 8.431 1.00 89.06 111 ASP A N 1
ATOM 865 C CA . ASP A 1 111 ? -8.058 2.793 9.658 1.00 89.06 111 ASP A CA 1
ATOM 866 C C . ASP A 1 111 ? -6.770 3.470 10.170 1.00 89.06 111 ASP A C 1
ATOM 868 O O . ASP A 1 111 ? -6.388 3.327 11.335 1.00 89.06 111 ASP A O 1
ATOM 872 N N . PHE A 1 112 ? -6.089 4.227 9.302 1.00 88.75 112 PHE A N 1
ATOM 873 C CA . PHE A 1 112 ? -4.812 4.885 9.592 1.00 88.75 112 PHE A CA 1
ATOM 874 C C . PHE A 1 112 ? -4.894 6.417 9.547 1.00 88.75 112 PHE A C 1
ATOM 876 O O . PHE A 1 112 ? -3.896 7.096 9.810 1.00 88.75 112 PHE A O 1
ATOM 883 N N . ILE A 1 113 ? -6.053 6.978 9.188 1.00 86.06 113 ILE A N 1
ATOM 884 C CA . ILE A 1 113 ? -6.268 8.423 9.082 1.00 86.06 113 ILE A CA 1
ATOM 885 C C . ILE A 1 113 ? -7.122 8.888 10.259 1.00 86.06 113 ILE A C 1
ATOM 887 O O . ILE A 1 113 ? -8.132 8.297 10.619 1.00 86.06 113 ILE A O 1
ATOM 891 N N . ALA A 1 114 ? -6.718 10.004 10.855 1.00 67.56 114 ALA A N 1
ATOM 892 C CA . ALA A 1 114 ? -7.417 10.665 11.946 1.00 67.56 114 ALA A CA 1
ATOM 893 C C . ALA A 1 114 ? -8.685 11.383 11.470 1.00 67.56 114 ALA A C 1
ATOM 895 O O . ALA A 1 114 ? -8.723 12.612 11.471 1.00 67.56 114 ALA A O 1
ATOM 896 N N . THR A 1 115 ? -9.712 10.664 11.027 1.00 63.34 115 THR A N 1
ATOM 897 C CA . THR A 1 115 ? -10.906 11.338 10.498 1.00 63.34 115 THR A CA 1
ATOM 898 C C . THR A 1 115 ? -11.793 11.868 11.629 1.00 63.34 115 THR A C 1
ATOM 900 O O . THR A 1 115 ? -12.267 12.991 11.527 1.00 63.34 115 THR A O 1
ATOM 903 N N . ASN A 1 116 ? -11.950 11.125 12.741 1.00 58.41 116 ASN A N 1
ATOM 904 C CA . ASN A 1 116 ? -12.942 11.436 13.789 1.00 58.41 116 ASN A CA 1
ATOM 905 C C . ASN A 1 116 ? -12.463 11.216 15.248 1.00 58.41 116 ASN A C 1
ATOM 907 O O . ASN A 1 116 ? -13.262 10.902 16.128 1.00 58.41 116 ASN A O 1
ATOM 911 N N . GLY A 1 117 ? -11.164 11.357 15.535 1.00 54.66 117 GLY A N 1
ATOM 912 C CA . GLY A 1 117 ? -10.654 11.405 16.920 1.00 54.66 117 GLY A CA 1
ATOM 913 C C . GLY A 1 117 ? -10.682 10.092 17.720 1.00 54.66 117 GLY A C 1
ATOM 914 O O . GLY A 1 117 ? -10.414 10.110 18.918 1.00 54.66 117 GLY A O 1
ATOM 915 N N . THR A 1 118 ? -10.957 8.951 17.087 1.00 59.09 118 THR A N 1
ATOM 916 C CA . THR A 1 118 ? -10.911 7.626 17.721 1.00 59.09 118 THR A CA 1
ATOM 917 C C . THR A 1 118 ? -9.746 6.811 17.155 1.00 59.09 118 THR A C 1
ATOM 919 O O . THR A 1 118 ? -9.656 6.594 15.955 1.00 59.09 118 THR A O 1
ATOM 922 N N . ASN A 1 119 ? -8.815 6.438 18.042 1.00 59.72 119 ASN A N 1
ATOM 923 C CA . ASN A 1 119 ? -7.732 5.454 17.882 1.00 59.72 119 ASN A CA 1
ATOM 924 C C . ASN A 1 119 ? -7.098 5.335 16.483 1.00 59.72 119 ASN A C 1
ATOM 926 O O . ASN A 1 119 ? -7.288 4.348 15.780 1.00 59.72 119 ASN A O 1
ATOM 930 N N . ILE A 1 120 ? -6.263 6.310 16.121 1.00 74.31 120 ILE A N 1
ATOM 931 C CA . ILE A 1 120 ? -5.419 6.230 14.923 1.00 74.31 120 ILE A CA 1
ATOM 932 C C . ILE A 1 120 ? -4.361 5.150 15.152 1.00 74.31 120 ILE A C 1
ATOM 934 O O . ILE A 1 120 ? -3.454 5.333 15.971 1.00 74.31 120 ILE A O 1
ATOM 938 N N . MET A 1 121 ? -4.448 4.039 14.422 1.00 83.12 121 MET A N 1
ATOM 939 C CA . MET A 1 121 ? -3.375 3.054 14.427 1.00 83.12 121 MET A CA 1
ATOM 940 C C . MET A 1 121 ? -2.258 3.524 13.481 1.00 83.12 121 MET A C 1
ATOM 942 O O . MET A 1 121 ? -2.527 3.849 12.325 1.00 83.12 121 MET A O 1
ATOM 946 N N . PRO A 1 122 ? -0.986 3.565 13.914 1.00 87.44 122 PRO A N 1
ATOM 947 C CA . PRO A 1 122 ? 0.113 3.812 12.990 1.00 87.44 122 PRO A CA 1
ATOM 948 C C . PRO A 1 122 ? 0.248 2.643 12.009 1.00 87.44 122 PRO A C 1
ATOM 950 O O . PRO A 1 122 ? 0.101 1.488 12.407 1.00 87.44 122 PRO A O 1
ATOM 953 N N . TYR A 1 123 ? 0.597 2.926 10.750 1.00 89.69 123 TYR A N 1
ATOM 954 C CA . TYR A 1 123 ? 0.795 1.879 9.744 1.00 89.69 123 TYR A CA 1
ATOM 955 C C . TYR A 1 123 ? 1.854 0.852 10.209 1.00 89.69 123 TYR A C 1
ATOM 957 O O . TYR A 1 123 ? 3.019 1.230 10.400 1.00 89.69 123 TYR A O 1
ATOM 965 N N . PRO A 1 124 ? 1.492 -0.432 10.416 1.00 89.81 124 PRO A N 1
ATOM 966 C CA . PRO A 1 124 ? 2.398 -1.427 10.974 1.00 89.81 124 PRO A CA 1
ATOM 967 C C . PRO A 1 124 ? 3.571 -1.741 10.046 1.00 89.81 124 PRO A C 1
ATOM 969 O O . PRO A 1 124 ? 3.398 -2.001 8.856 1.00 89.81 124 PRO A O 1
ATOM 972 N N . SER A 1 125 ? 4.777 -1.850 10.606 1.00 89.31 125 SER A N 1
ATOM 973 C CA . SER A 1 125 ? 5.981 -2.152 9.818 1.00 89.31 125 SER A CA 1
ATOM 974 C C . SER A 1 125 ? 5.970 -3.541 9.170 1.00 89.31 125 SER A C 1
ATOM 976 O O . SER A 1 125 ? 6.703 -3.765 8.214 1.00 89.31 125 SER A O 1
ATOM 978 N N . GLN A 1 126 ? 5.163 -4.478 9.681 1.00 89.62 126 GLN A N 1
ATOM 979 C CA . GLN A 1 126 ? 4.972 -5.807 9.080 1.00 89.62 126 GLN A CA 1
ATOM 980 C C . GLN A 1 126 ? 4.183 -5.764 7.762 1.00 89.62 126 GLN A C 1
ATOM 982 O O . GLN A 1 126 ? 4.312 -6.664 6.932 1.00 89.62 126 GLN A O 1
ATOM 987 N N . LEU A 1 127 ? 3.400 -4.698 7.558 1.00 91.44 127 LEU A N 1
ATOM 988 C CA . LEU A 1 127 ? 2.655 -4.420 6.330 1.00 91.44 127 LEU A CA 1
ATOM 989 C C . LEU A 1 127 ? 3.454 -3.518 5.375 1.00 91.44 127 LEU A C 1
ATOM 991 O O . LEU A 1 127 ? 2.959 -3.140 4.313 1.00 91.44 127 LEU A O 1
ATOM 995 N N . GLU A 1 128 ? 4.693 -3.155 5.723 1.00 91.38 128 GLU A N 1
ATOM 996 C CA . GLU A 1 128 ? 5.613 -2.500 4.797 1.00 91.38 128 GLU A CA 1
ATOM 997 C C . GLU A 1 128 ? 6.383 -3.532 3.956 1.00 91.38 128 GLU A C 1
ATOM 999 O O . GLU A 1 128 ? 6.759 -4.594 4.458 1.00 91.38 128 GLU A O 1
ATOM 1004 N N . PRO A 1 129 ? 6.730 -3.196 2.700 1.00 89.00 129 PRO A N 1
ATOM 1005 C CA . PRO A 1 129 ? 7.642 -3.996 1.902 1.00 89.00 129 PRO A CA 1
ATOM 1006 C C . PRO A 1 129 ? 8.955 -4.305 2.643 1.00 89.00 129 PRO A C 1
ATOM 1008 O O . PRO A 1 129 ? 9.531 -3.391 3.263 1.00 89.00 129 PRO A O 1
ATOM 1011 N N . PRO A 1 130 ? 9.506 -5.529 2.509 1.00 83.69 130 PRO A N 1
ATOM 1012 C CA . PRO A 1 130 ? 10.724 -5.957 3.194 1.00 83.69 130 PRO A CA 1
ATOM 1013 C C . PRO A 1 130 ? 11.885 -4.952 3.106 1.00 83.69 130 PRO A C 1
ATOM 1015 O O . PRO A 1 130 ? 12.070 -4.228 2.112 1.00 83.69 130 PRO A O 1
ATOM 1018 N N . ARG A 1 131 ? 12.696 -4.862 4.171 1.00 71.81 131 ARG A N 1
ATOM 1019 C CA . ARG A 1 131 ? 13.963 -4.108 4.124 1.00 71.81 131 ARG A CA 1
ATOM 1020 C C . ARG A 1 131 ? 14.893 -4.798 3.127 1.00 71.81 131 ARG A C 1
ATOM 1022 O O . ARG A 1 131 ? 15.038 -6.009 3.162 1.00 71.81 131 ARG A O 1
ATOM 1029 N N . GLY A 1 132 ? 15.493 -4.020 2.229 1.00 68.69 132 GLY A N 1
ATOM 1030 C CA . GLY A 1 132 ? 16.337 -4.570 1.168 1.00 68.69 132 GLY A CA 1
ATOM 1031 C C . GLY A 1 132 ? 15.573 -5.154 -0.020 1.00 68.69 132 GLY A C 1
ATOM 1032 O O . GLY A 1 132 ? 16.174 -5.916 -0.768 1.00 68.69 132 GLY A O 1
ATOM 1033 N N . TRP A 1 133 ? 14.291 -4.800 -0.223 1.00 67.06 133 TRP A N 1
ATOM 1034 C CA . TRP A 1 133 ? 13.598 -5.096 -1.482 1.00 67.06 133 TRP A CA 1
ATOM 1035 C C . TRP A 1 133 ? 14.428 -4.585 -2.666 1.00 67.06 133 TRP A C 1
ATOM 1037 O O . TRP A 1 133 ? 14.492 -3.384 -2.930 1.00 67.06 133 TRP A O 1
ATOM 1047 N N . CYS A 1 134 ? 15.082 -5.520 -3.342 1.00 63.66 134 CYS A N 1
ATOM 1048 C CA . CYS A 1 134 ? 15.860 -5.312 -4.544 1.00 63.66 134 CYS A CA 1
ATOM 1049 C C . CYS A 1 134 ? 15.499 -6.473 -5.476 1.00 63.66 134 CYS A C 1
ATOM 1051 O O . CYS A 1 134 ? 15.942 -7.595 -5.223 1.00 63.66 134 CYS A O 1
ATOM 1053 N N . PRO A 1 135 ? 14.675 -6.231 -6.514 1.00 57.59 135 PRO A N 1
ATOM 1054 C CA . PRO A 1 135 ? 14.295 -7.244 -7.504 1.00 57.59 135 PRO A CA 1
ATOM 1055 C C . PRO A 1 135 ? 15.514 -7.964 -8.087 1.00 57.59 135 PRO A C 1
ATOM 1057 O O . PRO A 1 135 ? 15.503 -9.165 -8.320 1.00 57.59 135 PRO A O 1
ATOM 1060 N N . ALA A 1 136 ? 16.604 -7.216 -8.253 1.00 54.66 136 ALA A N 1
ATOM 1061 C CA . ALA A 1 136 ? 17.906 -7.747 -8.591 1.00 54.66 136 ALA A CA 1
ATOM 1062 C C . ALA A 1 136 ? 18.583 -8.287 -7.325 1.00 54.66 136 ALA A C 1
ATOM 1064 O O . ALA A 1 136 ? 19.288 -7.550 -6.626 1.00 54.66 136 ALA A O 1
ATOM 1065 N N . LYS A 1 137 ? 18.424 -9.578 -7.015 1.00 52.81 137 LYS A N 1
ATOM 1066 C CA . LYS A 1 137 ? 19.424 -10.233 -6.166 1.00 52.81 137 LYS A CA 1
ATOM 1067 C C . LYS A 1 137 ? 20.783 -10.012 -6.834 1.00 52.81 137 LYS A C 1
ATOM 1069 O O . LYS A 1 137 ? 20.978 -10.276 -8.014 1.00 52.81 137 LYS A O 1
ATOM 1074 N N . LYS A 1 138 ? 21.726 -9.484 -6.054 1.00 49.94 138 LYS A N 1
ATOM 1075 C CA . LYS A 1 138 ? 23.066 -9.019 -6.455 1.00 49.94 138 LYS A CA 1
ATOM 1076 C C . LYS A 1 138 ? 23.927 -10.085 -7.167 1.00 49.94 138 LYS A C 1
ATOM 1078 O O . LYS A 1 138 ? 24.996 -9.751 -7.666 1.00 49.94 138 LYS A O 1
ATOM 1083 N N . LYS A 1 139 ? 23.479 -11.346 -7.193 1.00 46.78 139 LYS A N 1
ATOM 1084 C CA . LYS A 1 139 ? 24.147 -12.473 -7.850 1.00 46.78 139 LYS A CA 1
ATOM 1085 C C . LYS A 1 139 ? 23.696 -12.657 -9.308 1.00 46.78 139 LYS A C 1
ATOM 1087 O O . LYS A 1 139 ? 24.546 -12.894 -10.153 1.00 46.78 139 LYS A O 1
ATOM 1092 N N . ASP A 1 140 ? 22.422 -12.418 -9.619 1.00 50.84 140 ASP A N 1
ATOM 1093 C CA . ASP A 1 140 ? 21.847 -12.729 -10.939 1.00 50.84 140 ASP A CA 1
ATOM 1094 C C . ASP A 1 140 ? 22.012 -11.594 -11.964 1.00 50.84 140 ASP A C 1
ATOM 1096 O O . ASP A 1 140 ? 22.056 -11.837 -13.165 1.00 50.84 140 ASP A O 1
ATOM 1100 N N . LEU A 1 141 ? 22.189 -10.344 -11.515 1.00 50.19 141 LEU A N 1
ATOM 1101 C CA . LEU A 1 141 ? 22.371 -9.199 -12.425 1.00 50.19 141 LEU A CA 1
ATOM 1102 C C . LEU A 1 141 ? 23.711 -9.245 -13.186 1.00 50.19 141 LEU A C 1
ATOM 1104 O O . LEU A 1 141 ? 23.843 -8.630 -14.241 1.00 50.19 141 LEU A O 1
ATOM 1108 N N . LYS A 1 142 ? 24.712 -9.958 -12.646 1.00 48.91 142 LYS A N 1
ATOM 1109 C CA . LYS A 1 142 ? 26.033 -10.111 -13.274 1.00 48.91 142 LYS A CA 1
ATOM 1110 C C . LYS A 1 142 ? 26.088 -11.286 -14.257 1.00 48.91 142 LYS A C 1
ATOM 1112 O O . LYS A 1 142 ? 26.928 -11.267 -15.148 1.00 48.91 142 LYS A O 1
ATOM 1117 N N . GLU A 1 143 ? 25.206 -12.272 -14.104 1.00 49.94 143 GLU A N 1
ATOM 1118 C CA . GLU A 1 143 ? 25.174 -13.488 -14.930 1.00 49.94 143 GLU A CA 1
ATOM 1119 C C . GLU A 1 143 ? 24.143 -13.392 -16.070 1.00 49.94 143 GLU A C 1
ATOM 1121 O O . GLU A 1 143 ? 24.345 -13.958 -17.138 1.00 49.94 143 GLU A O 1
ATOM 1126 N N . ARG A 1 144 ? 23.075 -12.601 -15.887 1.00 51.22 144 ARG A N 1
ATOM 1127 C CA . ARG A 1 144 ? 21.912 -12.524 -16.788 1.00 51.22 144 ARG A CA 1
ATOM 1128 C C . ARG A 1 144 ? 21.858 -11.233 -17.612 1.00 51.22 144 ARG A C 1
ATOM 1130 O O . ARG A 1 144 ? 20.813 -10.590 -17.692 1.00 51.22 144 ARG A O 1
ATOM 1137 N N . GLY A 1 145 ? 23.014 -10.794 -18.117 1.00 49.56 145 GLY A N 1
ATOM 1138 C CA . GLY A 1 145 ? 23.216 -9.476 -18.730 1.00 49.56 145 GLY A CA 1
ATOM 1139 C C . GLY A 1 145 ? 22.034 -8.999 -19.577 1.00 49.56 145 GLY A C 1
ATOM 1140 O O . GLY A 1 145 ? 21.637 -9.688 -20.499 1.00 49.56 145 GLY A O 1
ATOM 1141 N N . SER A 1 146 ? 21.480 -7.824 -19.253 1.00 50.72 146 SER A N 1
ATOM 1142 C CA . SER A 1 146 ? 20.440 -7.089 -20.006 1.00 50.72 146 SER A CA 1
ATOM 1143 C C . SER A 1 146 ? 19.213 -7.862 -20.526 1.00 50.72 146 SER A C 1
ATOM 1145 O O . SER A 1 146 ? 18.400 -7.259 -21.222 1.00 50.72 146 SER A O 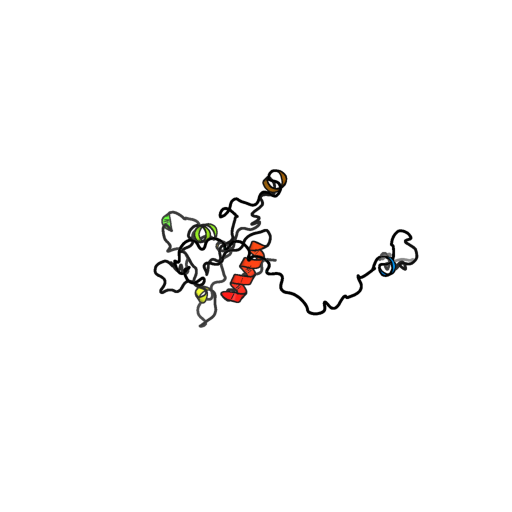1
ATOM 1147 N N . GLU A 1 147 ? 19.019 -9.138 -20.191 1.00 47.84 147 GLU A N 1
ATOM 1148 C CA . GLU A 1 147 ? 17.777 -9.846 -20.475 1.00 47.84 147 GLU A CA 1
ATOM 1149 C C . GLU A 1 147 ? 16.773 -9.454 -19.395 1.00 47.84 147 GLU A C 1
ATOM 1151 O O . GLU A 1 147 ? 16.770 -9.942 -18.262 1.00 47.84 147 GLU A O 1
ATOM 1156 N N . SER A 1 148 ? 15.961 -8.467 -19.765 1.00 56.69 148 SER A N 1
ATOM 1157 C CA . SER A 1 148 ? 14.685 -8.134 -19.146 1.00 56.69 148 SER A CA 1
ATOM 1158 C C . SER A 1 148 ? 13.978 -9.391 -18.640 1.00 56.69 148 SER A C 1
ATOM 1160 O O . SER A 1 148 ? 13.887 -10.378 -19.369 1.00 56.69 148 SER A O 1
ATOM 1162 N N . TRP A 1 149 ? 13.461 -9.341 -17.408 1.00 54.41 149 TRP A N 1
ATOM 1163 C CA . TRP A 1 149 ? 12.547 -10.358 -16.887 1.00 54.41 149 TRP A CA 1
ATOM 1164 C C . TRP A 1 149 ? 11.507 -10.716 -17.960 1.00 54.41 149 TRP A C 1
ATOM 1166 O O . TRP A 1 149 ? 11.009 -9.793 -18.616 1.00 54.41 149 TRP A O 1
ATOM 1176 N N . PRO A 1 150 ? 11.191 -12.008 -18.167 1.00 57.91 150 PRO A N 1
ATOM 1177 C CA . PRO A 1 150 ? 10.140 -12.389 -19.101 1.00 57.91 150 PRO A CA 1
ATOM 1178 C C . PRO A 1 150 ? 8.844 -11.644 -18.754 1.00 57.91 150 PRO A C 1
ATOM 1180 O O . PRO A 1 150 ? 8.580 -11.314 -17.594 1.00 57.91 150 PRO A O 1
ATOM 1183 N N . GLU A 1 151 ? 8.088 -11.287 -19.790 1.00 55.97 151 GLU A N 1
ATOM 1184 C CA . GLU A 1 151 ? 6.940 -10.388 -19.692 1.00 55.97 151 GLU A CA 1
ATOM 1185 C C . GLU A 1 151 ? 5.942 -10.889 -18.634 1.00 55.97 151 GLU A C 1
ATOM 1187 O O . GLU A 1 151 ? 5.375 -11.968 -18.757 1.00 55.97 151 GLU A O 1
ATOM 1192 N N . GLY A 1 152 ? 5.763 -10.107 -17.563 1.00 58.56 152 GLY A N 1
ATOM 1193 C CA . GLY A 1 152 ? 4.864 -10.434 -16.449 1.00 58.56 152 GLY A CA 1
ATOM 1194 C C . GLY A 1 152 ? 5.529 -10.987 -15.182 1.00 58.56 152 GLY A C 1
ATOM 1195 O O . GLY A 1 152 ? 4.892 -10.954 -14.132 1.00 58.56 152 GLY A O 1
ATOM 1196 N N . GLU A 1 153 ? 6.801 -11.398 -15.224 1.00 64.62 153 GLU A N 1
ATOM 1197 C CA . GLU A 1 153 ? 7.510 -11.976 -14.063 1.00 64.62 153 GLU A CA 1
ATOM 1198 C C . GLU A 1 153 ? 8.423 -10.988 -13.316 1.00 64.62 153 GLU A C 1
ATOM 1200 O O . GLU A 1 153 ? 9.099 -11.364 -12.356 1.00 64.62 153 GLU A O 1
ATOM 1205 N N . GLU A 1 154 ? 8.472 -9.711 -13.718 1.00 68.88 154 GLU A N 1
ATOM 1206 C CA . GLU A 1 154 ? 9.275 -8.728 -12.984 1.00 68.88 154 GLU A CA 1
ATOM 1207 C C . GLU A 1 154 ? 8.781 -8.620 -11.525 1.00 68.88 154 GLU A C 1
ATOM 1209 O O . GLU A 1 154 ? 7.582 -8.416 -11.298 1.00 68.88 154 GLU A O 1
ATOM 1214 N N . PRO A 1 155 ? 9.674 -8.691 -10.515 1.00 75.12 155 PRO A N 1
ATOM 1215 C CA . PRO A 1 155 ? 9.276 -8.536 -9.123 1.00 75.12 155 PRO A CA 1
ATOM 1216 C C . PRO A 1 155 ? 8.690 -7.141 -8.883 1.00 75.12 155 PRO A C 1
ATOM 1218 O O . PRO A 1 155 ? 9.393 -6.126 -8.945 1.00 75.12 155 PRO A O 1
ATOM 1221 N N . ARG A 1 156 ? 7.393 -7.086 -8.569 1.00 86.44 156 ARG A N 1
ATOM 1222 C CA . ARG A 1 156 ? 6.638 -5.840 -8.399 1.00 86.44 156 ARG A CA 1
ATOM 1223 C C . ARG A 1 156 ? 6.166 -5.663 -6.963 1.00 86.44 156 ARG A C 1
ATOM 1225 O O . ARG A 1 156 ? 5.622 -6.572 -6.351 1.00 86.44 156 ARG A O 1
ATOM 1232 N N . LEU A 1 157 ? 6.335 -4.451 -6.443 1.00 90.75 157 LEU A N 1
ATOM 1233 C CA . LEU A 1 157 ? 5.713 -4.021 -5.196 1.00 90.75 157 LEU A CA 1
ATOM 1234 C C . LEU A 1 157 ? 4.289 -3.568 -5.463 1.00 90.75 157 LEU A C 1
ATOM 1236 O O . LEU A 1 157 ? 4.073 -2.567 -6.144 1.00 90.75 157 LEU A O 1
ATOM 1240 N N . ARG A 1 158 ? 3.323 -4.260 -4.877 1.00 92.75 158 ARG A N 1
ATOM 1241 C CA . ARG A 1 158 ? 1.910 -3.883 -4.892 1.00 92.75 158 ARG A CA 1
ATOM 1242 C C . ARG A 1 158 ? 1.594 -2.875 -3.781 1.00 92.75 158 ARG A C 1
ATOM 1244 O O . ARG A 1 158 ? 2.141 -2.961 -2.677 1.00 92.75 158 ARG A O 1
ATOM 1251 N N . CYS A 1 159 ? 0.734 -1.902 -4.065 1.00 94.94 159 CYS A N 1
ATOM 1252 C CA . CYS A 1 159 ? 0.110 -1.072 -3.039 1.00 94.94 159 CYS A CA 1
ATOM 1253 C C . CYS A 1 159 ? -0.888 -1.903 -2.227 1.00 94.94 159 CYS A C 1
ATOM 1255 O O . CYS A 1 159 ? -1.708 -2.607 -2.791 1.00 94.94 159 CYS A O 1
ATOM 1257 N N . THR A 1 160 ? -0.848 -1.810 -0.903 1.00 94.69 160 THR A N 1
ATOM 1258 C CA . THR A 1 160 ? -1.778 -2.538 -0.025 1.00 94.69 160 THR A CA 1
ATOM 1259 C C . THR A 1 160 ? -3.173 -1.912 0.033 1.00 94.69 160 THR A C 1
ATOM 1261 O O . THR A 1 160 ? -4.080 -2.529 0.568 1.00 94.69 160 THR A O 1
ATOM 1264 N N . PHE A 1 161 ? -3.359 -0.720 -0.537 1.00 95.12 161 PHE A N 1
ATOM 1265 C CA . PHE A 1 161 ? -4.618 0.035 -0.521 1.00 95.12 161 PHE A CA 1
ATOM 1266 C C . PHE A 1 161 ? -5.282 0.135 -1.902 1.00 95.12 161 PHE A C 1
ATOM 1268 O O . PHE A 1 161 ? -6.433 0.545 -2.006 1.00 95.12 161 PHE A O 1
ATOM 1275 N N . CYS A 1 162 ? -4.562 -0.193 -2.980 1.00 94.94 162 CYS A N 1
ATOM 1276 C CA . CYS A 1 162 ? -5.089 -0.127 -4.341 1.00 94.94 162 CYS A CA 1
ATOM 1277 C C . CYS A 1 162 ? -4.374 -1.094 -5.286 1.00 94.94 162 CYS A C 1
ATOM 1279 O O . CYS A 1 162 ? -3.371 -1.717 -4.944 1.00 94.94 162 CYS A O 1
ATOM 1281 N N . ARG A 1 163 ? -4.856 -1.200 -6.523 1.00 93.19 163 ARG A N 1
ATOM 1282 C CA . ARG A 1 163 ? -4.343 -2.143 -7.529 1.00 93.19 163 ARG A CA 1
ATOM 1283 C C . ARG A 1 163 ? -3.027 -1.684 -8.184 1.00 93.19 163 ARG A C 1
ATOM 1285 O O . ARG A 1 163 ? -2.547 -2.321 -9.119 1.00 93.19 163 ARG A O 1
ATOM 1292 N N . ARG A 1 164 ? -2.416 -0.573 -7.738 1.00 92.31 164 ARG A N 1
ATOM 1293 C CA . ARG A 1 164 ? -1.149 -0.067 -8.305 1.00 92.31 164 ARG A CA 1
ATOM 1294 C C . ARG A 1 164 ? 0.045 -0.925 -7.9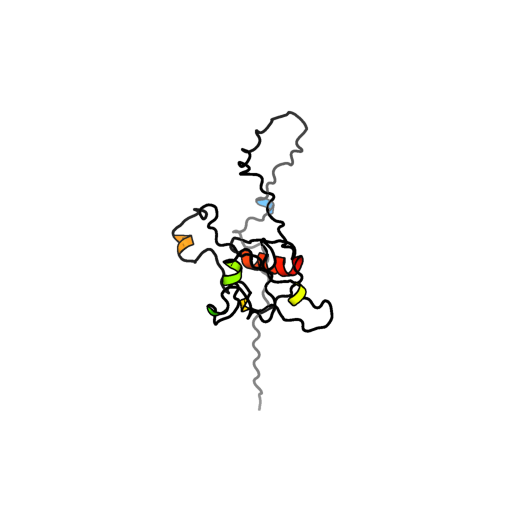03 1.00 92.31 164 ARG A C 1
ATOM 1296 O O . ARG A 1 164 ? 0.172 -1.377 -6.770 1.00 92.31 164 ARG A O 1
ATOM 1303 N N . THR A 1 165 ? 0.982 -1.048 -8.834 1.00 91.62 165 THR A N 1
ATOM 1304 C CA . THR A 1 165 ? 2.213 -1.831 -8.686 1.00 91.62 165 THR A CA 1
ATOM 1305 C C . THR A 1 165 ? 3.431 -1.042 -9.160 1.00 91.62 165 THR A C 1
ATOM 1307 O O . THR A 1 165 ? 3.348 -0.313 -10.150 1.00 91.62 165 THR A O 1
ATOM 1310 N N . TYR A 1 166 ? 4.573 -1.236 -8.508 1.00 91.12 166 TYR A N 1
ATOM 1311 C CA . TYR A 1 166 ? 5.832 -0.534 -8.757 1.00 91.12 166 TYR A CA 1
ATOM 1312 C C . TYR A 1 166 ? 6.956 -1.530 -9.018 1.00 91.12 166 TYR A C 1
ATOM 1314 O O . TYR A 1 166 ? 7.082 -2.515 -8.298 1.00 91.12 166 TYR A O 1
ATOM 1322 N N . ALA A 1 167 ? 7.793 -1.250 -10.011 1.00 87.62 167 ALA A N 1
ATOM 1323 C CA . ALA A 1 167 ? 8.897 -2.116 -10.416 1.00 87.62 167 ALA A CA 1
ATOM 1324 C C . ALA A 1 167 ? 10.234 -1.352 -10.434 1.00 87.62 167 ALA A C 1
ATOM 1326 O O . ALA A 1 167 ? 10.264 -0.127 -10.255 1.00 87.62 167 ALA A O 1
ATOM 1327 N N . GLY A 1 168 ? 11.341 -2.076 -10.605 1.00 84.88 168 GLY A N 1
ATOM 1328 C CA . GLY A 1 168 ? 12.693 -1.513 -10.611 1.00 84.88 168 GLY A CA 1
ATOM 1329 C C . GLY A 1 168 ? 13.280 -1.113 -9.245 1.00 84.88 168 GLY A C 1
ATOM 1330 O O . GLY A 1 168 ? 12.672 -1.248 -8.181 1.00 84.88 168 GLY A O 1
ATOM 1331 N N . ILE A 1 169 ? 14.510 -0.587 -9.281 1.00 82.75 169 ILE A N 1
ATOM 1332 C CA . ILE A 1 169 ? 15.330 -0.267 -8.092 1.00 82.75 169 ILE A CA 1
ATOM 1333 C C . ILE A 1 169 ? 14.689 0.763 -7.149 1.00 82.75 169 ILE A C 1
ATOM 1335 O O . ILE A 1 169 ? 14.907 0.730 -5.941 1.00 82.75 169 ILE A O 1
ATOM 1339 N N . ASN A 1 170 ? 13.857 1.655 -7.690 1.00 87.44 170 ASN A N 1
ATOM 1340 C CA . ASN A 1 170 ? 13.208 2.729 -6.939 1.00 87.44 170 ASN A CA 1
ATOM 1341 C C . ASN A 1 170 ? 11.772 2.380 -6.519 1.00 87.44 170 ASN A C 1
ATOM 1343 O O . ASN A 1 170 ? 11.088 3.232 -5.943 1.00 87.44 170 ASN A O 1
ATOM 1347 N N . ALA A 1 171 ? 11.314 1.143 -6.764 1.00 89.38 171 ALA A N 1
ATOM 1348 C CA . ALA A 1 171 ? 9.942 0.712 -6.496 1.00 89.38 1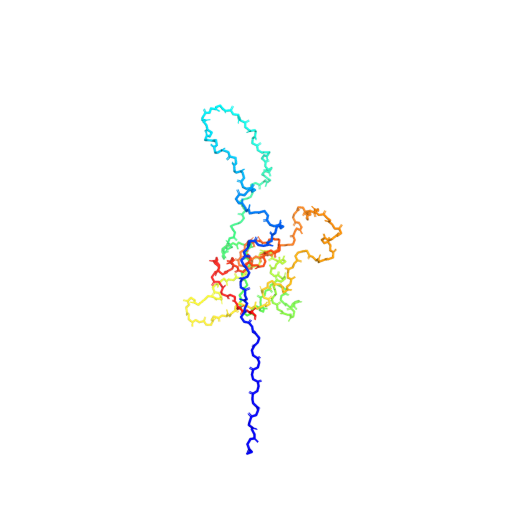71 ALA A CA 1
ATOM 1349 C C . ALA A 1 171 ? 9.494 1.034 -5.067 1.00 89.38 171 ALA A C 1
ATOM 1351 O O . ALA A 1 171 ? 8.396 1.542 -4.866 1.00 89.38 171 ALA A O 1
ATOM 1352 N N . LYS A 1 172 ? 10.360 0.814 -4.067 1.00 89.88 172 LYS A N 1
ATOM 1353 C CA . LYS A 1 172 ? 10.025 1.064 -2.657 1.00 89.88 172 LYS A CA 1
ATOM 1354 C C . LYS A 1 172 ? 9.790 2.545 -2.358 1.00 89.88 172 LYS A C 1
ATOM 1356 O O . LYS A 1 172 ? 8.865 2.880 -1.625 1.00 89.88 172 LYS A O 1
ATOM 1361 N N . SER A 1 173 ? 10.611 3.435 -2.919 1.00 90.50 173 SER A N 1
ATOM 1362 C CA . SER A 1 173 ? 10.437 4.885 -2.752 1.00 90.50 173 SER A CA 1
ATOM 1363 C C . SER A 1 173 ? 9.148 5.362 -3.422 1.00 90.50 173 SER A C 1
ATOM 1365 O O . SER A 1 173 ? 8.371 6.096 -2.810 1.00 90.50 173 SER A O 1
ATOM 1367 N N . MET A 1 174 ? 8.886 4.876 -4.639 1.00 92.75 174 MET A N 1
ATOM 1368 C CA . MET A 1 174 ? 7.661 5.175 -5.383 1.00 92.75 174 MET A CA 1
ATOM 1369 C C . MET A 1 174 ? 6.412 4.680 -4.650 1.00 92.75 174 MET A C 1
ATOM 1371 O O . MET A 1 174 ? 5.458 5.439 -4.499 1.00 92.75 174 MET A O 1
ATOM 1375 N N . TRP A 1 175 ? 6.449 3.448 -4.136 1.00 93.81 175 TRP A N 1
ATOM 1376 C CA . TRP A 1 175 ? 5.385 2.863 -3.325 1.00 93.81 175 TRP A CA 1
ATOM 1377 C C . TRP A 1 175 ? 5.092 3.717 -2.087 1.00 93.81 175 TRP A C 1
ATOM 1379 O O . TRP A 1 175 ? 3.947 4.108 -1.876 1.00 93.81 175 TRP A O 1
ATOM 1389 N N . ARG A 1 176 ? 6.123 4.099 -1.317 1.00 92.88 176 ARG A N 1
ATOM 1390 C CA . ARG A 1 176 ? 5.942 4.950 -0.127 1.00 92.88 176 ARG A CA 1
ATOM 1391 C C . ARG A 1 176 ? 5.315 6.300 -0.462 1.00 92.88 176 ARG A C 1
ATOM 1393 O O . ARG A 1 176 ? 4.366 6.705 0.204 1.00 92.88 176 ARG A O 1
ATOM 1400 N N . ARG A 1 177 ? 5.822 6.982 -1.498 1.00 94.12 177 ARG A N 1
ATOM 1401 C CA . ARG A 1 177 ? 5.264 8.266 -1.955 1.00 94.12 177 ARG A CA 1
ATOM 1402 C C . ARG A 1 177 ? 3.800 8.111 -2.345 1.00 94.12 177 ARG A C 1
ATOM 1404 O O . ARG A 1 177 ? 2.976 8.925 -1.954 1.00 94.12 177 ARG A O 1
ATOM 1411 N N . HIS A 1 178 ? 3.479 7.055 -3.081 1.00 95.44 178 HIS A N 1
ATOM 1412 C CA . HIS A 1 178 ? 2.118 6.794 -3.510 1.00 95.44 178 HIS A CA 1
ATOM 1413 C C . HIS A 1 178 ? 1.158 6.580 -2.338 1.00 95.44 178 HIS A C 1
ATOM 1415 O O . HIS A 1 178 ? 0.102 7.209 -2.321 1.00 95.44 178 HIS A O 1
ATOM 1421 N N . VAL A 1 179 ? 1.524 5.750 -1.357 1.00 94.31 179 VAL A N 1
ATOM 1422 C CA . VAL A 1 179 ? 0.673 5.526 -0.181 1.00 94.31 179 VAL A CA 1
ATOM 1423 C C . VAL A 1 179 ? 0.427 6.831 0.576 1.00 94.31 179 VAL A C 1
ATOM 1425 O O . VAL A 1 179 ? -0.715 7.147 0.903 1.00 94.31 179 VAL A O 1
ATOM 1428 N N . PHE A 1 180 ? 1.466 7.643 0.765 1.00 93.12 180 PHE A N 1
ATOM 1429 C CA . PHE A 1 180 ? 1.324 8.938 1.422 1.00 93.12 180 PHE A CA 1
ATOM 1430 C C . PHE A 1 180 ? 0.460 9.926 0.617 1.00 93.12 180 PHE A C 1
ATOM 1432 O O . PHE A 1 180 ? -0.440 10.563 1.156 1.00 93.12 180 PHE A O 1
ATOM 1439 N N . GLU A 1 181 ? 0.696 10.066 -0.687 1.00 94.38 181 GLU A N 1
ATOM 1440 C CA . GLU A 1 181 ? 0.020 11.080 -1.501 1.00 94.38 181 GLU A CA 1
ATOM 1441 C C . GLU A 1 181 ? -1.414 10.702 -1.866 1.00 94.38 181 GLU A C 1
ATOM 1443 O O . GLU A 1 181 ? -2.285 11.577 -1.865 1.00 94.38 181 GLU A O 1
ATOM 1448 N N . LYS A 1 182 ? -1.661 9.433 -2.205 1.00 94.69 182 LYS A N 1
ATOM 1449 C CA . LYS A 1 182 ? -2.970 8.960 -2.672 1.00 94.69 182 LYS A CA 1
ATOM 1450 C C . LYS A 1 182 ? -3.845 8.469 -1.535 1.00 94.69 182 LYS A C 1
ATOM 1452 O O . LYS A 1 182 ? -4.997 8.874 -1.474 1.00 94.69 182 LYS A O 1
ATOM 1457 N N . HIS A 1 183 ? -3.289 7.682 -0.621 1.00 93.06 183 HIS A N 1
ATOM 1458 C CA . HIS A 1 183 ? -4.057 7.103 0.480 1.00 93.06 183 HIS A CA 1
ATOM 1459 C C . HIS A 1 183 ? -3.958 7.914 1.769 1.00 93.06 183 HIS A C 1
ATOM 1461 O O . HIS A 1 183 ? -4.657 7.600 2.713 1.00 93.06 183 HIS A O 1
ATOM 1467 N N . LYS A 1 184 ? -3.127 8.965 1.825 1.00 93.00 184 LYS A N 1
ATOM 1468 C CA . LYS A 1 184 ? -2.974 9.838 3.007 1.00 93.00 184 LYS A CA 1
ATOM 1469 C C . LYS A 1 184 ? -2.533 9.106 4.275 1.00 93.00 184 LYS A C 1
ATOM 1471 O O . LYS A 1 184 ? -2.630 9.665 5.362 1.00 93.00 184 LYS A O 1
ATOM 1476 N N . VAL A 1 185 ? -1.979 7.902 4.134 1.00 91.00 185 VAL A N 1
ATOM 1477 C CA . VAL A 1 185 ? -1.484 7.107 5.257 1.00 91.00 185 VAL A CA 1
ATOM 1478 C C . VAL A 1 185 ? -0.038 7.508 5.565 1.00 91.00 185 VAL A C 1
ATOM 1480 O O . VAL A 1 185 ? 0.851 7.306 4.726 1.00 91.00 185 VAL A O 1
ATOM 1483 N N . PRO A 1 186 ? 0.237 8.087 6.747 1.00 87.88 186 PRO A N 1
ATOM 1484 C CA . PRO A 1 186 ? 1.592 8.431 7.145 1.00 87.88 186 PRO A CA 1
ATOM 1485 C C . PRO A 1 186 ? 2.369 7.165 7.526 1.00 87.88 186 PRO A C 1
ATOM 1487 O O . PRO A 1 186 ? 1.936 6.369 8.356 1.00 87.88 186 PRO A O 1
ATOM 1490 N N . MET A 1 187 ? 3.557 6.987 6.949 1.00 83.50 187 MET A N 1
ATOM 1491 C CA . MET A 1 187 ? 4.465 5.906 7.339 1.00 83.50 187 MET A CA 1
ATOM 1492 C C . MET A 1 187 ? 5.468 6.399 8.371 1.00 83.50 187 MET A C 1
ATOM 1494 O O . MET A 1 187 ? 6.026 7.490 8.235 1.00 83.50 187 MET A O 1
ATOM 1498 N N . SER A 1 188 ? 5.736 5.573 9.384 1.00 73.25 188 SER A N 1
ATOM 1499 C CA . SER A 1 188 ? 6.736 5.898 10.400 1.00 73.25 188 SER A CA 1
ATOM 1500 C C . SER A 1 188 ? 8.117 6.083 9.752 1.00 73.25 188 SER A C 1
ATOM 1502 O O . SER A 1 188 ? 8.653 5.197 9.083 1.00 73.25 188 SER A O 1
ATOM 1504 N N . ASN A 1 189 ? 8.695 7.274 9.912 1.00 59.53 189 ASN A N 1
ATOM 1505 C CA . ASN A 1 189 ? 9.986 7.623 9.331 1.00 59.53 189 ASN A CA 1
ATOM 1506 C C . ASN A 1 189 ? 11.104 7.001 10.177 1.00 59.53 189 ASN A C 1
ATOM 1508 O O . ASN A 1 189 ? 11.660 7.648 11.059 1.00 59.53 189 ASN A O 1
ATOM 1512 N N . ARG A 1 190 ? 11.416 5.722 9.955 1.00 53.06 190 ARG A N 1
ATOM 1513 C CA . ARG A 1 190 ? 12.613 5.108 10.544 1.00 53.06 190 ARG A CA 1
ATOM 1514 C C . ARG A 1 190 ? 13.821 5.453 9.670 1.00 53.06 190 ARG A C 1
ATOM 1516 O O . ARG A 1 190 ? 14.164 4.681 8.772 1.00 53.06 190 ARG A O 1
ATOM 1523 N N . ARG A 1 191 ? 14.375 6.651 9.893 1.00 41.47 191 ARG A N 1
ATOM 1524 C CA . ARG A 1 191 ? 15.764 6.974 9.537 1.00 41.47 191 ARG A CA 1
ATOM 1525 C C . ARG A 1 191 ? 16.715 6.142 10.385 1.00 41.47 191 ARG A C 1
ATOM 1527 O O . ARG A 1 191 ? 16.394 5.945 11.576 1.00 41.47 191 ARG A O 1
#

Secondary structure (DSSP, 8-state):
------------------GGG-TT---HHHH--PPP-----------PPPPP---------PPPSS--TT-TT-EEE-TTS--STTGGG-TT-S-HHHHHH-TTEEE-GGGGS-SSSS--PPPPGGGSPPTT--SS-TTTTTTSTT----TT-S--EEPSSSS-EE-STTHHHHHHHHHHHHH--PPP---

Radius of gyration: 28.63 Å; chains: 1; bounding box: 77×50×84 Å

pLDDT: mean 72.66, std 18.2, range [37.88, 95.44]

Organism: Heterobasidion irregulare (strain TC 32-1) (NCBI:txid747525)

Sequence (191 aa):
MSELKSNSHYPSKRRVSSPADLQFFTPAAVSFQPRPYNPSGTTALQSKPPPPARNNSLIHPLPPMDPSPRDPDALFIHPPFTEFPDAHMHTQGLTYALLAANSDWFLDPNDFIATNGTNIMPYPSQLEPPRGWCPAKKKDLKERGSESWPEGEEPRLRCTFCRRTYAGINAKSMWRRHVFEKHKVPMSNRR